Protein AF-A0AAV9SI13-F1 (afdb_monomer)

Solvent-accessible surface area (backbone atoms only — not comparable to full-atom values): 14000 Å² total; per-residue (Å²): 137,86,82,78,90,67,86,80,63,83,61,53,46,79,77,43,81,55,101,85,51,76,44,69,50,58,83,61,91,68,84,59,79,72,77,64,76,74,76,67,89,72,68,51,75,67,52,52,50,50,54,50,52,51,48,51,54,52,50,50,54,51,45,52,51,47,52,52,52,52,48,50,57,60,72,67,62,56,74,93,38,73,67,58,52,48,50,51,52,29,48,50,25,50,44,53,27,49,54,50,60,72,49,33,76,76,25,64,89,34,73,67,50,14,36,48,46,20,51,50,38,52,33,22,49,39,22,27,54,31,26,52,39,42,50,39,51,51,54,42,37,73,76,70,49,85,81,77,67,74,78,67,51,54,56,53,45,51,43,49,20,51,46,48,23,51,52,50,47,51,53,50,47,69,76,37,79,93,58,53,36,36,94,92,46,50,34,66,17,64,90,78,59,55,43,48,64,52,52,50,57,49,54,52,49,51,53,53,39,53,53,46,47,51,51,46,51,52,51,53,52,52,51,51,52,50,50,51,49,55,60,71,64,53,78,48,76,65,56,60,53,51,65,73,73,107

Structure (mmCIF, N/CA/C/O backbone):
data_AF-A0AAV9SI13-F1
#
_entry.id   AF-A0AAV9SI13-F1
#
loop_
_atom_site.group_PDB
_atom_site.id
_atom_site.type_symbol
_atom_site.label_atom_id
_atom_site.label_alt_id
_atom_site.label_comp_id
_atom_site.label_asym_id
_atom_site.label_entity_id
_atom_site.label_seq_id
_atom_site.pdbx_PDB_ins_code
_atom_site.Cartn_x
_atom_site.Cartn_y
_atom_site.Cartn_z
_atom_site.occupancy
_atom_site.B_iso_or_equiv
_atom_site.auth_seq_id
_atom_site.auth_comp_id
_atom_site.auth_asym_id
_atom_site.auth_atom_id
_atom_site.pdbx_PDB_model_num
ATOM 1 N N . HIS A 1 1 ? 9.772 42.642 -40.704 1.00 36.12 1 HIS A N 1
ATOM 2 C CA . HIS A 1 1 ? 10.996 42.526 -39.888 1.00 36.12 1 HIS A CA 1
ATOM 3 C C . HIS A 1 1 ? 10.864 41.326 -38.961 1.00 36.12 1 HIS A C 1
ATOM 5 O O . HIS A 1 1 ? 10.182 41.413 -37.951 1.00 36.12 1 HIS A O 1
ATOM 11 N N . SER A 1 2 ? 11.432 40.185 -39.349 1.00 37.78 2 SER A N 1
ATOM 12 C CA . SER A 1 2 ? 11.439 38.942 -38.573 1.00 37.78 2 SER A CA 1
ATOM 13 C C . SER A 1 2 ? 12.592 38.970 -37.567 1.00 37.78 2 SER A C 1
ATOM 15 O 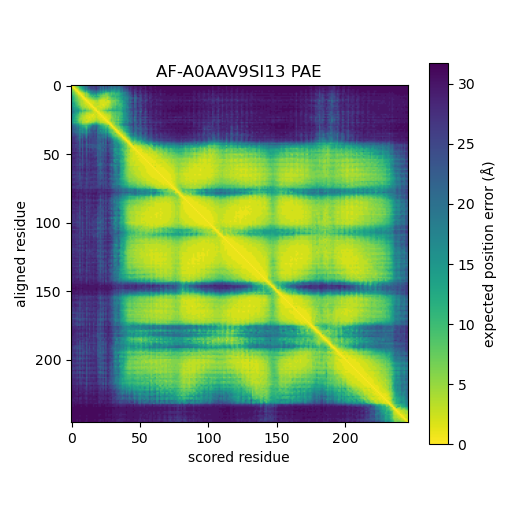O . SER A 1 2 ? 13.745 38.795 -37.955 1.00 37.78 2 SER A O 1
ATOM 17 N N . GLN A 1 3 ? 12.300 39.225 -36.290 1.00 43.84 3 GLN A N 1
ATOM 18 C CA . GLN A 1 3 ? 13.276 39.028 -35.220 1.00 43.84 3 GLN A CA 1
ATOM 19 C C . GLN A 1 3 ? 13.354 37.534 -34.898 1.00 43.84 3 GLN A C 1
ATOM 21 O O . GLN A 1 3 ? 12.475 36.982 -34.243 1.00 43.84 3 GLN A O 1
ATOM 26 N N . THR A 1 4 ? 14.400 36.869 -35.376 1.00 45.19 4 THR A N 1
ATOM 27 C CA . THR A 1 4 ? 14.831 35.589 -34.817 1.00 45.19 4 THR A CA 1
ATOM 28 C C . THR A 1 4 ? 15.482 35.881 -33.472 1.00 45.19 4 THR A C 1
ATOM 30 O O . THR A 1 4 ? 16.545 36.500 -33.429 1.00 45.19 4 THR A O 1
ATOM 33 N N . SER A 1 5 ? 14.850 35.464 -32.375 1.00 47.34 5 SER A N 1
ATOM 34 C CA . SER A 1 5 ? 15.466 35.452 -31.047 1.00 47.34 5 SER A CA 1
ATOM 35 C C . SER A 1 5 ? 16.587 34.406 -31.029 1.00 47.34 5 SER A C 1
ATOM 37 O O . SER A 1 5 ? 16.395 33.271 -30.594 1.00 47.34 5 SER A O 1
ATOM 39 N N . SER A 1 6 ? 17.741 34.755 -31.593 1.00 53.44 6 SER A N 1
ATOM 40 C CA . SER A 1 6 ? 18.950 33.945 -31.494 1.00 53.44 6 SER A CA 1
ATOM 41 C C . SER A 1 6 ? 19.630 34.243 -30.168 1.00 53.44 6 SER A C 1
ATOM 43 O O . SER A 1 6 ? 19.728 35.400 -29.760 1.00 53.44 6 SER A O 1
ATOM 45 N N . TRP A 1 7 ? 20.116 33.196 -29.510 1.00 57.72 7 TRP A N 1
ATOM 46 C CA . TRP A 1 7 ? 20.991 33.341 -28.355 1.00 57.72 7 TRP A CA 1
ATOM 47 C C . TRP A 1 7 ? 22.251 34.092 -28.789 1.00 57.72 7 TRP A C 1
ATOM 49 O O . TRP A 1 7 ? 22.877 33.718 -29.782 1.00 57.72 7 TRP A O 1
ATOM 59 N N . SER A 1 8 ? 22.590 35.168 -28.078 1.00 55.53 8 SER A N 1
ATOM 60 C CA . SER A 1 8 ? 23.845 35.880 -28.307 1.00 55.53 8 SER A CA 1
ATOM 61 C C . SER A 1 8 ? 24.968 35.160 -27.567 1.00 55.53 8 SER A C 1
ATOM 63 O O . SER A 1 8 ? 24.873 34.924 -26.364 1.00 55.53 8 SER A O 1
ATOM 65 N N . SER A 1 9 ? 26.021 34.804 -28.297 1.00 62.03 9 SER A N 1
ATOM 66 C CA . SER A 1 9 ? 27.277 34.283 -27.751 1.00 62.03 9 SER A CA 1
ATOM 67 C 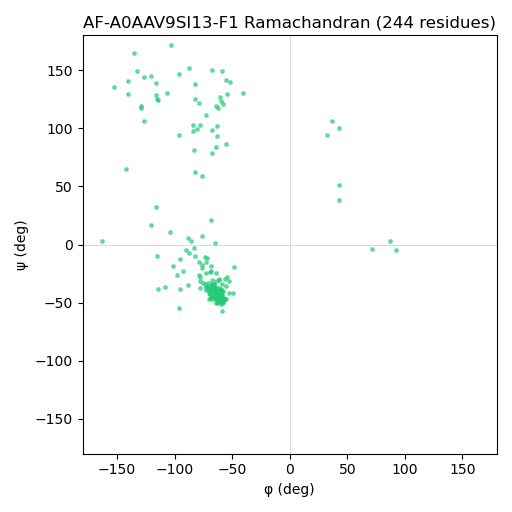C . SER A 1 9 ? 28.271 35.396 -27.404 1.00 62.03 9 SER A C 1
ATOM 69 O O . SER A 1 9 ? 29.417 35.102 -27.059 1.00 62.03 9 SER A O 1
ATOM 71 N N . ASP A 1 10 ? 27.869 36.668 -27.521 1.00 65.31 10 ASP A N 1
ATOM 72 C CA . ASP A 1 10 ? 28.758 37.794 -27.254 1.00 65.31 10 ASP A CA 1
ATOM 73 C C . ASP A 1 10 ? 29.268 37.752 -25.813 1.00 65.31 10 ASP A C 1
ATOM 75 O O . ASP A 1 10 ? 28.511 37.723 -24.842 1.00 65.31 10 ASP A O 1
ATOM 79 N N . GLY A 1 11 ? 30.594 37.744 -25.685 1.00 70.62 11 GLY A N 1
ATOM 80 C CA . GLY A 1 11 ? 31.269 37.738 -24.394 1.00 70.62 11 GLY A CA 1
ATOM 81 C C . GLY A 1 11 ? 31.511 36.360 -23.777 1.00 70.62 11 GLY A C 1
ATOM 82 O O . GLY A 1 11 ? 32.072 36.310 -22.686 1.00 70.62 11 GLY A O 1
ATOM 83 N N . CYS A 1 12 ? 31.162 35.258 -24.448 1.00 77.94 12 CYS A N 1
ATOM 84 C CA . CYS A 1 12 ? 31.507 33.897 -24.021 1.00 77.94 12 CYS A CA 1
ATOM 85 C C . CYS A 1 12 ? 32.432 33.211 -25.033 1.00 77.94 12 CYS A C 1
ATOM 87 O O . CYS A 1 12 ? 32.122 33.141 -26.220 1.00 77.94 12 CYS A O 1
ATOM 89 N N . SER A 1 13 ? 33.546 32.654 -24.562 1.00 78.44 13 SER A N 1
ATOM 90 C CA . SER A 1 13 ? 34.485 31.879 -25.373 1.00 78.44 13 SER A CA 1
ATOM 91 C C . SER A 1 13 ? 34.757 30.505 -24.765 1.00 78.44 13 SER A C 1
ATOM 93 O O . SER A 1 13 ? 34.793 30.322 -23.548 1.00 78.44 13 SER A O 1
ATOM 95 N N . VAL A 1 14 ? 34.934 29.503 -25.625 1.00 80.31 14 VAL A N 1
ATOM 96 C CA . VAL A 1 14 ? 35.329 28.156 -25.200 1.00 80.31 14 VAL A CA 1
ATOM 97 C C . VAL A 1 14 ? 36.830 28.167 -24.930 1.00 80.31 14 VAL A C 1
ATOM 99 O O . VAL A 1 14 ? 37.611 28.503 -25.817 1.00 80.31 14 VAL A O 1
ATOM 102 N N . ILE A 1 15 ? 37.232 27.815 -23.710 1.00 85.38 15 ILE A N 1
ATOM 103 C CA . ILE A 1 15 ? 38.645 27.802 -23.296 1.00 85.38 15 ILE A CA 1
ATOM 104 C C . ILE A 1 15 ? 39.255 26.403 -23.367 1.00 85.38 15 ILE A C 1
ATOM 106 O O . ILE A 1 15 ? 40.463 26.270 -23.540 1.00 85.38 15 ILE A O 1
ATOM 110 N N . PHE A 1 16 ? 38.436 25.357 -23.247 1.00 80.19 16 PHE A N 1
ATOM 111 C CA . PHE A 1 16 ? 38.912 23.980 -23.278 1.00 80.19 16 PHE A CA 1
ATOM 112 C C . PHE A 1 16 ? 37.829 23.029 -23.780 1.00 80.19 16 PHE A C 1
ATOM 114 O O . PHE A 1 16 ? 36.684 23.099 -23.335 1.00 80.19 16 PHE A O 1
ATOM 121 N N . VAL A 1 17 ? 38.214 22.108 -24.664 1.00 80.50 17 VAL A N 1
ATOM 122 C CA . VAL A 1 17 ? 37.373 20.997 -25.120 1.00 80.50 17 VAL A CA 1
ATOM 123 C C . VAL A 1 17 ? 38.157 19.704 -24.918 1.00 80.50 17 VAL A C 1
ATOM 125 O O . VAL A 1 17 ? 39.112 19.428 -25.639 1.00 80.50 17 VAL A O 1
ATOM 128 N N . GLY A 1 18 ? 37.765 18.927 -23.914 1.00 82.75 18 GLY A N 1
ATOM 129 C CA . GLY A 1 18 ? 38.245 17.570 -23.672 1.00 82.75 18 GLY A CA 1
ATOM 130 C C . GLY A 1 18 ? 37.217 16.524 -24.100 1.00 82.75 18 GLY A C 1
ATOM 131 O O . GLY A 1 18 ? 36.062 16.840 -24.376 1.00 82.75 18 GLY A O 1
ATOM 132 N N . SER A 1 19 ? 37.608 15.249 -24.082 1.00 71.06 19 SER A N 1
ATOM 133 C CA . SER A 1 19 ? 36.770 14.106 -24.490 1.00 71.06 19 SER A CA 1
ATOM 134 C C . SER A 1 19 ? 35.536 13.844 -23.608 1.00 71.06 19 SER A C 1
ATOM 136 O O . SER A 1 19 ? 34.802 12.893 -23.856 1.00 71.06 19 SER A O 1
ATOM 138 N N . GLY A 1 20 ? 35.300 14.666 -22.584 1.00 73.62 20 GLY A N 1
ATOM 139 C CA . GLY A 1 20 ? 34.123 14.587 -21.713 1.00 73.62 20 GLY A CA 1
ATOM 140 C C . GLY A 1 20 ? 33.842 15.845 -20.887 1.00 73.62 20 GLY A C 1
ATOM 141 O O . GLY A 1 20 ? 32.915 15.847 -20.087 1.00 73.62 20 GLY A O 1
ATOM 142 N N . VAL A 1 21 ? 34.626 16.914 -21.057 1.00 68.06 21 VAL A N 1
ATOM 143 C CA . VAL A 1 21 ? 34.434 18.190 -20.355 1.00 68.06 21 VAL A CA 1
ATOM 144 C C . VAL A 1 21 ? 34.709 19.318 -21.334 1.00 68.06 21 VAL A C 1
ATOM 146 O O . VAL A 1 21 ? 35.746 19.332 -21.992 1.00 68.06 21 VAL A O 1
ATOM 149 N N . THR A 1 22 ? 33.788 20.272 -21.423 1.00 77.19 22 THR A N 1
ATOM 150 C CA . THR A 1 22 ? 33.998 21.538 -22.129 1.00 77.19 22 THR A CA 1
ATOM 151 C C . THR A 1 22 ? 33.956 22.660 -21.106 1.00 77.19 22 THR A C 1
ATOM 153 O O . THR A 1 22 ? 32.992 22.773 -20.352 1.00 77.19 22 THR A O 1
ATOM 156 N N . SER A 1 23 ? 35.007 23.471 -21.054 1.00 75.56 23 SER A N 1
ATOM 157 C CA . SER A 1 23 ? 35.071 24.643 -20.185 1.00 75.56 23 SER A CA 1
ATOM 158 C C . SER A 1 23 ? 34.934 25.899 -21.032 1.00 75.56 23 SER A C 1
ATOM 160 O O . SER A 1 23 ? 35.635 26.073 -22.032 1.00 75.56 23 SER A O 1
ATOM 162 N N . CYS A 1 24 ? 34.039 26.785 -20.610 1.00 77.25 24 CYS A N 1
ATOM 163 C CA . CYS A 1 24 ? 33.779 28.068 -21.250 1.00 77.25 24 CYS A CA 1
ATOM 164 C C . CYS A 1 24 ? 34.049 29.195 -20.254 1.00 77.25 24 CYS A C 1
ATOM 166 O O . CYS A 1 24 ? 33.788 29.050 -19.060 1.00 77.25 24 CYS A O 1
ATOM 168 N N . LEU A 1 25 ? 34.555 30.316 -20.754 1.00 76.19 25 LEU A N 1
ATOM 169 C CA . LEU A 1 25 ? 34.777 31.538 -20.000 1.00 76.19 25 LEU A CA 1
ATOM 170 C C . LEU A 1 25 ? 33.866 32.626 -20.562 1.00 76.19 25 LEU A C 1
ATOM 172 O O . LEU A 1 25 ? 33.912 32.923 -21.753 1.00 76.19 25 LEU A O 1
ATOM 176 N N . CYS A 1 26 ? 33.063 33.235 -19.698 1.00 77.81 26 CYS A N 1
ATOM 177 C CA . CYS A 1 26 ? 32.205 34.355 -20.058 1.00 77.81 26 CYS A CA 1
ATOM 178 C C . CYS A 1 26 ? 32.623 35.604 -19.285 1.00 77.81 26 CYS A C 1
ATOM 180 O O . CYS A 1 26 ? 32.928 35.535 -18.096 1.00 77.81 26 CYS A O 1
ATOM 182 N N . ASN A 1 27 ? 32.626 36.753 -19.955 1.00 76.50 27 ASN A N 1
ATOM 183 C CA . ASN A 1 27 ? 32.969 38.051 -19.372 1.00 76.50 27 ASN A CA 1
ATOM 184 C C . ASN A 1 27 ? 31.775 38.751 -18.692 1.00 76.50 27 ASN A C 1
ATOM 186 O O . ASN A 1 27 ? 31.916 39.872 -18.209 1.00 76.50 27 ASN A O 1
ATOM 190 N N . HIS A 1 28 ? 30.613 38.095 -18.654 1.00 68.50 28 HIS A N 1
ATOM 191 C CA . HIS A 1 28 ? 29.388 38.575 -18.030 1.00 68.50 28 HIS A CA 1
ATOM 192 C C . HIS A 1 28 ? 28.767 37.477 -17.154 1.00 68.50 28 HIS A C 1
ATOM 194 O O . HIS A 1 28 ? 28.893 36.283 -17.427 1.00 68.50 28 HIS A O 1
ATOM 200 N N . THR A 1 29 ? 28.075 37.875 -16.089 1.00 55.91 29 THR A N 1
ATOM 201 C CA . THR A 1 29 ? 27.397 36.976 -15.148 1.00 55.91 29 THR A CA 1
ATOM 202 C C . THR A 1 29 ? 26.016 36.574 -15.671 1.00 55.91 29 THR A C 1
ATOM 204 O O . THR A 1 29 ? 24.991 37.127 -15.278 1.00 55.91 29 THR A O 1
ATOM 207 N N . THR A 1 30 ? 25.950 35.586 -16.562 1.00 57.19 30 THR A N 1
ATOM 208 C CA . THR A 1 30 ? 24.677 34.973 -16.972 1.00 57.19 30 THR A CA 1
ATOM 209 C C . THR A 1 30 ? 24.228 33.949 -15.921 1.00 57.19 30 THR A C 1
ATOM 211 O O . THR A 1 30 ? 24.670 32.803 -15.901 1.00 57.19 30 THR A O 1
ATOM 214 N N . ASN A 1 31 ? 23.304 34.345 -15.039 1.00 53.16 31 ASN A N 1
ATOM 215 C CA . ASN A 1 31 ? 22.710 33.511 -13.975 1.00 53.16 31 ASN A CA 1
ATOM 216 C C . ASN A 1 31 ? 21.801 32.367 -14.497 1.00 53.16 31 ASN A C 1
ATOM 218 O O . ASN A 1 31 ? 20.953 31.863 -13.777 1.00 53.16 31 ASN A O 1
ATOM 222 N N . PHE A 1 32 ? 21.941 31.946 -15.754 1.00 53.88 32 PHE A N 1
ATOM 223 C CA . PHE A 1 32 ? 21.056 30.953 -16.376 1.00 53.88 32 PHE A CA 1
ATOM 224 C C . PHE A 1 32 ? 21.766 29.650 -16.755 1.00 53.88 32 PHE A C 1
ATOM 226 O O . PHE A 1 32 ? 21.096 28.654 -17.007 1.00 53.88 32 PHE A O 1
ATOM 233 N N . ALA A 1 33 ? 23.102 29.599 -16.691 1.00 48.66 33 ALA A N 1
ATOM 234 C CA . ALA A 1 33 ? 23.851 28.353 -16.882 1.00 48.66 33 ALA A CA 1
ATOM 235 C C . ALA A 1 33 ? 23.731 27.381 -15.686 1.00 48.66 33 ALA A C 1
ATOM 237 O O . ALA A 1 33 ? 24.031 26.201 -15.824 1.00 48.66 33 ALA A O 1
ATOM 238 N N . VAL A 1 34 ? 23.258 27.857 -14.525 1.00 47.00 34 VAL A N 1
ATOM 239 C CA . VAL A 1 34 ? 23.104 27.049 -13.296 1.00 47.00 34 VAL A CA 1
ATOM 240 C C . VAL A 1 34 ? 21.650 26.614 -13.049 1.00 47.00 34 VAL A C 1
ATOM 242 O O . VAL A 1 34 ? 21.415 25.638 -12.344 1.00 47.00 34 VAL A O 1
ATOM 245 N N . LEU A 1 35 ? 20.660 27.259 -13.678 1.00 45.31 35 LEU A N 1
ATOM 246 C CA . LEU A 1 35 ? 19.240 26.892 -13.529 1.00 45.31 35 LEU A CA 1
ATOM 247 C C . LEU A 1 35 ? 18.798 25.733 -14.442 1.00 45.31 35 LEU A C 1
ATOM 249 O O . LEU A 1 35 ? 17.665 25.275 -14.340 1.00 45.31 35 LEU A O 1
ATOM 253 N N . MET A 1 36 ? 19.694 25.234 -15.299 1.00 42.78 36 MET A N 1
ATOM 254 C CA . MET A 1 36 ? 19.466 24.081 -16.180 1.00 42.78 36 MET A CA 1
ATOM 255 C C . MET A 1 36 ? 20.386 22.895 -15.861 1.00 42.78 36 MET A C 1
ATOM 257 O O . MET A 1 36 ? 20.689 22.092 -16.739 1.00 42.78 36 MET A O 1
ATOM 261 N N . ASN A 1 37 ? 20.766 22.705 -14.591 1.00 41.00 37 ASN A N 1
ATOM 262 C CA . ASN A 1 37 ? 21.123 21.362 -14.120 1.00 41.00 37 ASN A CA 1
ATOM 263 C C . ASN A 1 37 ? 19.845 20.587 -13.749 1.00 41.00 37 ASN A C 1
ATOM 265 O O . ASN A 1 37 ? 19.595 20.264 -12.592 1.00 41.00 37 ASN A O 1
ATOM 269 N N . TYR A 1 38 ? 18.992 20.373 -14.753 1.00 45.09 38 TYR A N 1
ATOM 270 C CA . TYR A 1 38 ? 17.779 19.547 -14.686 1.00 45.09 38 TYR A CA 1
ATOM 271 C C . TYR A 1 38 ? 18.081 18.066 -14.998 1.00 45.09 38 TYR A C 1
ATOM 273 O O . TYR A 1 38 ? 17.228 17.198 -14.825 1.00 45.09 38 TYR A O 1
ATOM 281 N N . PHE A 1 39 ? 19.305 17.746 -15.420 1.00 44.34 39 PHE A N 1
ATOM 282 C CA . PHE A 1 39 ? 19.673 16.377 -15.743 1.00 44.34 39 PHE A CA 1
ATOM 283 C C . PHE A 1 39 ? 20.073 15.625 -14.483 1.00 44.34 39 PHE A C 1
ATOM 285 O O . PHE A 1 39 ? 21.190 15.756 -13.998 1.00 44.34 39 PHE A O 1
ATOM 292 N N . GLU A 1 40 ? 19.087 14.886 -13.975 1.00 45.75 40 GLU A N 1
ATOM 293 C CA . GLU A 1 40 ? 19.206 13.627 -13.247 1.00 45.75 40 GLU A CA 1
ATOM 294 C C . GLU A 1 40 ? 20.421 13.542 -12.322 1.00 45.75 40 GLU A C 1
ATOM 296 O O . GLU A 1 40 ? 21.545 13.286 -12.752 1.00 45.75 40 GLU A O 1
ATOM 301 N N . SER A 1 41 ? 20.167 13.644 -11.016 1.00 47.34 41 SER A N 1
ATOM 302 C CA . SER A 1 41 ? 21.004 12.963 -10.031 1.00 47.34 41 SER A CA 1
ATOM 303 C C . SER A 1 41 ? 21.021 11.474 -10.401 1.00 47.34 41 SER A C 1
ATOM 305 O O . SER A 1 41 ? 20.179 10.689 -9.973 1.00 47.34 41 SER A O 1
ATOM 307 N N . LYS A 1 42 ? 21.945 11.093 -11.286 1.00 54.91 42 LYS A N 1
ATOM 308 C CA . LYS A 1 42 ? 22.393 9.719 -11.425 1.00 54.91 42 LYS A CA 1
ATOM 309 C C . LYS A 1 42 ? 23.118 9.451 -10.127 1.00 54.91 42 LYS A C 1
ATOM 311 O O . LYS A 1 42 ? 24.234 9.934 -9.936 1.00 54.91 42 LYS A O 1
ATOM 316 N N . TRP A 1 43 ? 22.404 8.808 -9.212 1.00 63.25 43 TRP A N 1
ATOM 317 C CA . TRP A 1 43 ? 22.956 8.285 -7.975 1.00 63.25 43 TRP A CA 1
ATOM 318 C C . TRP A 1 43 ? 24.319 7.676 -8.279 1.00 63.25 43 TRP A C 1
ATOM 320 O O . TRP A 1 43 ? 24.477 6.930 -9.252 1.00 63.25 43 TRP A O 1
ATOM 330 N N . SER A 1 44 ? 25.325 8.051 -7.498 1.00 76.19 44 SER A N 1
ATOM 331 C CA . SER A 1 44 ? 26.627 7.421 -7.634 1.00 76.19 44 SER A CA 1
ATOM 332 C C . SER A 1 44 ? 26.469 5.912 -7.391 1.00 76.19 44 SER A C 1
ATOM 334 O O . SER A 1 44 ? 25.610 5.497 -6.604 1.00 76.19 44 SER A O 1
ATOM 336 N N . PRO A 1 45 ? 27.297 5.064 -8.021 1.00 74.81 45 PRO A N 1
ATOM 337 C CA . PRO A 1 45 ? 27.239 3.617 -7.804 1.00 74.81 45 PRO A CA 1
ATOM 338 C C . PRO A 1 45 ? 27.350 3.224 -6.320 1.00 74.81 45 PRO A C 1
ATOM 340 O O . PRO A 1 45 ? 26.818 2.200 -5.895 1.00 74.81 45 PRO A O 1
ATOM 343 N N . GLU A 1 46 ? 28.029 4.053 -5.521 1.00 78.44 46 GLU A N 1
ATOM 344 C CA . GLU A 1 46 ? 28.148 3.890 -4.073 1.00 78.44 46 GLU A CA 1
ATOM 345 C C . GLU A 1 46 ? 26.815 4.142 -3.353 1.00 78.44 46 GLU A C 1
ATOM 347 O O . GLU A 1 46 ? 26.428 3.360 -2.483 1.00 78.44 46 GLU A O 1
ATOM 352 N N . GLU A 1 47 ? 26.069 5.179 -3.739 1.00 80.31 47 GLU A N 1
ATOM 353 C CA . GLU A 1 47 ? 24.752 5.483 -3.171 1.00 80.31 47 GLU A CA 1
ATOM 354 C C . GLU A 1 47 ? 23.718 4.407 -3.524 1.00 80.31 47 GLU A C 1
ATOM 356 O O . GLU A 1 47 ? 23.000 3.941 -2.636 1.00 80.31 47 GLU A O 1
ATOM 361 N N . GLU A 1 48 ? 23.676 3.938 -4.776 1.00 78.31 48 GLU A N 1
ATOM 362 C CA . GLU A 1 48 ? 22.774 2.846 -5.179 1.00 78.31 48 GLU A CA 1
ATOM 363 C C . GLU A 1 48 ? 23.055 1.558 -4.392 1.00 78.31 48 GLU A C 1
ATOM 365 O O . GLU A 1 48 ? 22.128 0.871 -3.939 1.00 78.31 48 GLU A O 1
ATOM 370 N N . LEU A 1 49 ? 24.335 1.248 -4.159 1.00 82.75 49 LEU A N 1
ATOM 371 C CA . LEU A 1 49 ? 24.747 0.114 -3.338 1.00 82.75 49 LEU A CA 1
ATOM 372 C C . LEU A 1 49 ? 24.263 0.276 -1.890 1.00 82.75 49 LEU A C 1
ATOM 374 O O . LEU A 1 49 ? 23.700 -0.666 -1.325 1.00 82.75 49 LEU A O 1
ATOM 378 N N . ILE A 1 50 ? 24.444 1.455 -1.289 1.00 87.81 50 ILE A N 1
ATOM 379 C CA . ILE A 1 50 ? 24.016 1.737 0.088 1.00 87.81 50 ILE A CA 1
ATOM 380 C C . ILE A 1 50 ? 22.495 1.604 0.222 1.00 87.81 50 ILE A C 1
ATOM 382 O O . ILE A 1 50 ? 22.025 0.893 1.116 1.00 87.81 50 ILE A O 1
ATOM 386 N N . LEU A 1 51 ? 21.720 2.220 -0.678 1.00 83.44 51 LEU A N 1
ATOM 387 C CA . LEU A 1 51 ? 20.255 2.139 -0.671 1.00 83.44 51 LEU A CA 1
ATOM 388 C C . LEU A 1 51 ? 19.774 0.692 -0.832 1.00 83.44 51 LEU A C 1
ATOM 390 O O . LEU A 1 51 ? 18.852 0.259 -0.134 1.00 83.44 51 LEU A O 1
ATOM 394 N N . THR A 1 52 ? 20.431 -0.085 -1.693 1.00 83.31 52 THR A N 1
ATOM 395 C CA . THR A 1 52 ? 20.112 -1.504 -1.895 1.00 83.31 52 THR A CA 1
ATOM 396 C C . THR A 1 52 ? 20.382 -2.324 -0.633 1.00 83.31 52 THR A C 1
ATOM 398 O O . THR A 1 52 ? 19.544 -3.132 -0.227 1.00 83.31 52 THR A O 1
ATOM 401 N N . LYS A 1 53 ? 21.518 -2.104 0.044 1.00 86.3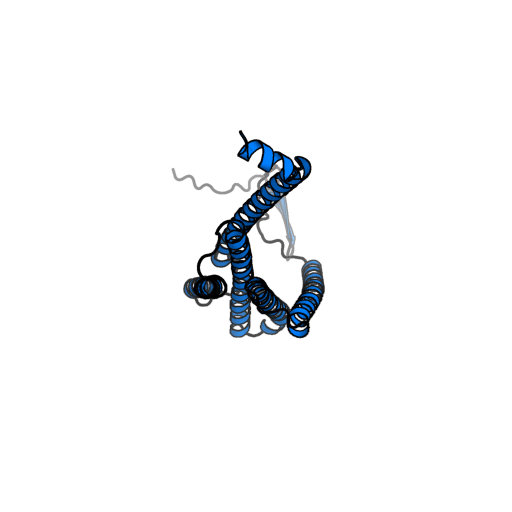1 53 LYS A N 1
ATOM 402 C CA . LYS A 1 53 ? 21.851 -2.794 1.304 1.00 86.31 53 LYS A CA 1
ATOM 403 C C . LYS A 1 53 ? 20.880 -2.437 2.423 1.00 86.31 53 LYS A C 1
ATOM 405 O O . LYS A 1 53 ? 20.419 -3.336 3.127 1.00 86.31 53 LYS A O 1
ATOM 410 N N . LEU A 1 54 ? 20.543 -1.156 2.559 1.00 90.19 54 LEU A N 1
ATOM 411 C CA . LEU A 1 54 ? 19.572 -0.682 3.541 1.00 90.19 54 LEU A CA 1
ATOM 412 C C . LEU A 1 54 ? 18.200 -1.326 3.304 1.00 90.19 54 LEU A C 1
ATOM 414 O O . LEU A 1 54 ? 17.601 -1.855 4.239 1.00 90.19 54 LEU A O 1
ATOM 418 N N . THR A 1 55 ? 17.740 -1.340 2.051 1.00 87.88 55 THR A N 1
ATOM 419 C CA . THR A 1 55 ? 16.465 -1.955 1.659 1.00 87.88 55 THR A CA 1
ATOM 420 C C . THR A 1 55 ? 16.465 -3.448 1.963 1.00 87.88 55 THR A C 1
ATOM 422 O O . THR A 1 55 ? 15.519 -3.949 2.562 1.00 87.88 55 THR A O 1
ATOM 425 N N . PHE A 1 56 ? 17.543 -4.163 1.634 1.00 89.12 56 PHE A N 1
ATOM 426 C CA . PHE A 1 56 ? 17.651 -5.596 1.900 1.00 89.12 56 PHE A CA 1
ATOM 427 C C . PHE A 1 56 ? 17.565 -5.922 3.398 1.00 89.12 56 PHE A C 1
ATOM 429 O O . PHE A 1 56 ? 16.787 -6.788 3.800 1.00 89.12 56 PHE A O 1
ATOM 436 N N . ILE A 1 57 ? 18.321 -5.207 4.238 1.00 93.00 57 ILE A N 1
ATOM 437 C CA . ILE A 1 57 ? 18.328 -5.424 5.692 1.00 93.00 57 ILE A CA 1
ATOM 438 C C . ILE A 1 57 ? 16.980 -5.020 6.304 1.00 93.00 57 ILE A C 1
ATOM 440 O O . ILE A 1 57 ? 16.404 -5.780 7.084 1.00 93.00 57 ILE A O 1
ATOM 444 N N . GLY A 1 58 ? 16.459 -3.847 5.933 1.00 92.69 58 GLY A N 1
ATOM 445 C CA . GLY A 1 58 ? 15.201 -3.311 6.451 1.00 92.69 58 GLY A CA 1
ATOM 446 C C . GLY A 1 58 ? 13.997 -4.173 6.077 1.00 92.69 58 GLY A C 1
ATOM 447 O O . GLY A 1 58 ? 13.235 -4.580 6.956 1.00 92.69 58 GLY A O 1
ATOM 448 N N . CYS A 1 59 ? 13.850 -4.516 4.794 1.00 92.25 59 CYS A N 1
ATOM 449 C CA . CYS A 1 59 ? 12.788 -5.408 4.330 1.00 92.25 59 CYS A CA 1
ATOM 450 C C . CYS A 1 59 ? 12.946 -6.819 4.900 1.00 92.25 59 CYS A C 1
ATOM 452 O O . CYS A 1 59 ? 11.946 -7.420 5.272 1.00 92.25 59 CYS A O 1
ATOM 454 N N . GLY A 1 60 ? 14.170 -7.341 5.036 1.00 93.06 60 GLY A N 1
ATOM 455 C CA . GLY A 1 60 ? 14.408 -8.646 5.658 1.00 93.06 60 GLY A CA 1
ATOM 456 C C . GLY A 1 60 ? 13.950 -8.698 7.119 1.00 93.06 60 GLY A C 1
ATOM 457 O O . GLY A 1 60 ? 13.195 -9.591 7.502 1.00 93.06 60 GLY A O 1
ATOM 458 N N . ALA A 1 61 ? 14.340 -7.711 7.931 1.00 94.94 61 ALA A N 1
ATOM 459 C CA . ALA A 1 61 ? 13.924 -7.626 9.333 1.00 94.94 61 ALA A CA 1
ATOM 460 C C . ALA A 1 61 ? 12.401 -7.442 9.481 1.00 94.94 61 ALA A C 1
ATOM 462 O O . ALA A 1 61 ? 11.766 -8.129 10.284 1.00 94.94 61 ALA A O 1
ATOM 463 N N . SER A 1 62 ? 11.811 -6.557 8.671 1.00 96.12 62 SER A N 1
ATOM 464 C CA . SER A 1 62 ? 10.362 -6.331 8.603 1.00 96.12 62 SER A CA 1
ATOM 465 C C . SER A 1 62 ? 9.601 -7.603 8.210 1.00 96.12 62 SER A C 1
ATOM 467 O O . SER A 1 62 ? 8.627 -7.976 8.867 1.00 96.12 62 SER A O 1
ATOM 469 N N . LEU A 1 63 ? 10.078 -8.324 7.193 1.00 95.38 63 LEU A N 1
ATOM 470 C CA . LEU A 1 63 ? 9.502 -9.587 6.741 1.00 95.38 63 LEU A CA 1
ATOM 471 C C . LEU A 1 63 ? 9.498 -10.633 7.861 1.00 95.38 63 LEU A C 1
ATOM 473 O O . LEU A 1 63 ? 8.461 -11.243 8.119 1.00 95.38 63 LEU A O 1
ATOM 477 N N . CYS A 1 64 ? 10.618 -10.800 8.572 1.00 95.25 64 CYS A N 1
ATOM 478 C CA . CYS A 1 64 ? 10.701 -11.700 9.723 1.00 95.25 64 CYS A CA 1
ATOM 479 C C . CYS A 1 64 ? 9.666 -11.343 10.799 1.00 95.25 64 CYS A C 1
ATOM 481 O O . CYS A 1 64 ? 8.946 -12.221 11.276 1.00 95.25 64 CYS A O 1
ATOM 483 N N . ALA A 1 65 ? 9.542 -10.061 11.150 1.00 95.25 65 ALA A N 1
ATOM 484 C CA . ALA A 1 65 ? 8.577 -9.605 12.148 1.00 95.25 65 ALA A CA 1
ATOM 485 C C . ALA A 1 65 ? 7.119 -9.864 11.722 1.00 95.25 65 ALA A C 1
ATOM 487 O O . ALA A 1 65 ? 6.310 -10.332 12.530 1.00 95.25 65 ALA A O 1
ATOM 488 N N . LEU A 1 66 ? 6.779 -9.616 10.452 1.00 94.19 66 LEU A N 1
ATOM 489 C CA . LEU A 1 66 ? 5.442 -9.878 9.909 1.00 94.19 66 LEU A CA 1
ATOM 490 C C . LEU A 1 66 ? 5.103 -11.369 9.916 1.00 94.19 66 LEU A C 1
ATOM 492 O O . LEU A 1 66 ? 4.000 -11.740 10.315 1.00 94.19 66 LEU A O 1
ATOM 496 N N . VAL A 1 67 ? 6.049 -12.226 9.523 1.00 93.75 67 VAL A N 1
ATOM 497 C CA . VAL A 1 67 ? 5.867 -13.685 9.537 1.00 93.75 67 VAL A CA 1
ATOM 498 C C . VAL A 1 67 ? 5.662 -14.189 10.963 1.00 93.75 67 VAL A C 1
ATOM 500 O O . VAL A 1 67 ? 4.722 -14.942 11.206 1.00 93.75 67 VAL A O 1
ATOM 503 N N . VAL A 1 68 ? 6.476 -13.737 11.922 1.00 93.75 68 VAL A N 1
ATOM 504 C CA . VAL A 1 68 ? 6.307 -14.093 13.340 1.00 93.75 68 VAL A CA 1
ATOM 505 C C . VAL A 1 68 ? 4.940 -13.643 13.855 1.00 93.75 68 VAL A C 1
ATOM 507 O O . VAL A 1 68 ? 4.233 -14.427 14.483 1.00 93.75 68 VAL A O 1
ATOM 510 N N . THR A 1 69 ? 4.519 -12.417 13.544 1.00 91.81 69 THR A N 1
ATOM 511 C CA . THR A 1 69 ? 3.203 -11.897 13.953 1.00 91.81 69 THR A CA 1
ATOM 512 C C . THR A 1 69 ? 2.059 -12.721 13.359 1.00 91.81 69 THR A C 1
ATOM 514 O O . THR A 1 69 ? 1.115 -13.080 14.066 1.00 91.81 69 THR A O 1
ATOM 517 N N . LEU A 1 70 ? 2.152 -13.075 12.074 1.00 89.75 70 LEU A N 1
ATOM 518 C CA . LEU A 1 70 ? 1.162 -13.916 11.405 1.00 89.75 70 LEU A CA 1
ATOM 519 C C . LEU A 1 70 ? 1.098 -15.314 12.035 1.00 89.75 70 LEU A C 1
ATOM 521 O O . LEU A 1 70 ? 0.001 -15.803 12.299 1.00 89.75 70 LEU A O 1
ATOM 525 N N . MET A 1 71 ? 2.257 -15.908 12.338 1.00 89.00 71 MET A N 1
ATOM 526 C CA . MET A 1 71 ? 2.362 -17.196 13.028 1.00 89.00 71 MET A CA 1
ATOM 527 C C . MET A 1 71 ? 1.734 -17.150 14.421 1.00 89.00 71 MET A C 1
ATOM 529 O O . MET A 1 71 ? 0.975 -18.045 14.777 1.00 89.00 71 MET A O 1
ATOM 533 N N . LEU A 1 72 ? 1.973 -16.094 15.202 1.00 89.88 72 LEU A N 1
ATOM 534 C CA . LEU A 1 72 ? 1.330 -15.919 16.508 1.00 89.88 72 LEU A CA 1
ATOM 535 C C . LEU A 1 72 ? -0.197 -15.859 16.374 1.00 89.88 72 LEU A C 1
ATOM 537 O O . LEU A 1 72 ? -0.909 -16.508 17.135 1.00 89.88 72 LEU A O 1
ATOM 541 N N . PHE A 1 73 ? -0.716 -15.155 15.365 1.00 85.31 73 PHE A N 1
ATOM 542 C CA . PHE A 1 73 ? -2.158 -15.079 15.099 1.00 85.31 73 PHE A CA 1
ATOM 543 C C . PHE A 1 73 ? -2.787 -16.391 14.612 1.00 85.31 73 PHE A C 1
ATOM 545 O O . PHE A 1 73 ? -4.018 -16.508 14.618 1.00 85.31 73 PHE A O 1
ATOM 552 N N . THR A 1 74 ? -1.993 -17.344 14.125 1.00 81.75 74 THR A N 1
ATOM 553 C CA . THR A 1 74 ? -2.467 -18.685 13.754 1.00 81.75 74 THR A CA 1
ATOM 554 C C . THR A 1 74 ? -2.279 -19.698 14.877 1.00 81.75 74 THR A C 1
ATOM 556 O O . THR A 1 74 ? -3.157 -20.522 15.073 1.00 81.75 74 THR A O 1
ATOM 559 N N . VAL A 1 75 ? -1.173 -19.629 15.624 1.00 85.56 75 VAL A N 1
ATOM 560 C CA . VAL A 1 75 ? -0.822 -20.593 16.682 1.00 85.56 75 VAL A CA 1
ATOM 561 C C . VAL A 1 75 ? -1.603 -20.339 17.967 1.00 85.56 75 VAL A C 1
ATOM 563 O O . VAL A 1 75 ? -2.009 -21.285 18.628 1.00 85.56 75 VAL A O 1
ATOM 566 N N . LEU A 1 76 ? -1.842 -19.074 18.323 1.00 82.62 76 LEU A N 1
ATOM 567 C CA . LEU A 1 76 ? -2.602 -18.726 19.528 1.00 82.62 76 LEU A CA 1
ATOM 568 C C . LEU A 1 76 ? -4.118 -18.920 19.360 1.00 82.62 76 LEU A C 1
ATOM 570 O O . LEU A 1 76 ? -4.869 -18.486 20.230 1.00 82.62 76 LEU A O 1
ATOM 574 N N . ASP A 1 77 ? -4.562 -19.500 18.235 1.00 69.94 77 ASP A N 1
ATOM 575 C CA . ASP A 1 77 ? -5.968 -19.749 17.889 1.00 69.94 77 ASP A CA 1
ATOM 576 C C . ASP A 1 77 ? -6.887 -18.562 18.221 1.00 69.94 77 ASP A C 1
ATOM 578 O O . ASP A 1 77 ? -8.024 -18.710 18.673 1.00 69.94 77 ASP A O 1
ATOM 582 N N . ILE A 1 78 ? -6.375 -17.342 18.002 1.00 73.62 78 ILE A N 1
ATOM 583 C CA . ILE A 1 78 ? -7.118 -16.122 18.308 1.00 73.62 78 ILE A CA 1
ATOM 584 C C . ILE A 1 78 ? -8.421 -16.197 17.505 1.00 73.62 78 ILE A C 1
ATOM 586 O O . ILE A 1 78 ? -8.351 -16.296 16.270 1.00 73.62 78 ILE A O 1
ATOM 590 N N . PRO A 1 79 ? -9.595 -16.163 18.168 1.00 71.06 79 PRO A N 1
ATOM 591 C CA . PRO A 1 79 ? -10.869 -16.364 17.500 1.00 71.06 79 PRO A CA 1
ATOM 592 C C . PRO A 1 79 ? -10.984 -15.424 16.301 1.00 71.06 79 PRO A C 1
ATOM 594 O O . PRO A 1 79 ? -10.538 -14.270 16.348 1.00 71.06 79 PRO A O 1
ATOM 597 N N . LYS A 1 80 ? -11.538 -15.947 15.199 1.00 71.94 80 LYS A N 1
ATOM 598 C CA . LYS A 1 80 ? -11.673 -15.244 13.917 1.00 71.94 80 LYS A CA 1
ATOM 599 C C . LYS A 1 80 ? -12.598 -14.033 14.080 1.00 71.94 80 LYS A C 1
ATOM 601 O O . LYS A 1 80 ? -13.784 -14.110 13.805 1.00 71.94 80 LYS A O 1
ATOM 606 N N . SER A 1 81 ? -12.040 -12.921 14.545 1.00 80.50 81 SER A N 1
ATOM 607 C CA . SER A 1 81 ? -12.691 -11.615 14.569 1.00 80.50 81 SER A CA 1
ATOM 608 C C . SER A 1 81 ? -12.452 -10.896 13.247 1.00 80.50 81 SER A C 1
ATOM 610 O O . SER A 1 81 ? -11.387 -11.054 12.639 1.00 80.50 81 SER A O 1
ATOM 612 N N . ASP A 1 82 ? -13.380 -10.026 12.854 1.00 81.62 82 ASP A N 1
ATOM 613 C CA . ASP A 1 82 ? -13.247 -9.170 11.673 1.00 81.62 82 ASP A CA 1
ATOM 614 C C . ASP A 1 82 ? -11.914 -8.426 11.630 1.00 81.62 82 ASP A C 1
ATOM 616 O O . ASP A 1 82 ? -11.236 -8.381 10.603 1.00 81.62 82 ASP A O 1
ATOM 620 N N . ARG A 1 83 ? -11.490 -7.912 12.791 1.00 83.50 83 ARG A N 1
ATOM 621 C CA . ARG A 1 83 ? -10.224 -7.189 12.942 1.00 83.50 83 ARG A CA 1
ATOM 622 C C . ARG A 1 83 ? -9.026 -8.089 12.654 1.00 83.50 83 ARG A C 1
ATOM 624 O O . ARG A 1 83 ? -8.128 -7.693 11.915 1.00 83.50 83 ARG A O 1
ATOM 631 N N . THR A 1 84 ? -9.026 -9.294 13.219 1.00 86.12 84 THR A N 1
ATOM 632 C CA . THR A 1 84 ? -7.955 -10.277 13.025 1.00 86.12 84 THR A CA 1
ATOM 633 C C . THR A 1 84 ? -7.890 -10.723 11.566 1.00 86.12 84 THR A C 1
ATOM 635 O O . THR A 1 84 ? -6.797 -10.872 11.028 1.00 86.12 84 THR A O 1
ATOM 638 N N . SER A 1 85 ? -9.037 -10.891 10.899 1.00 87.81 85 SER A N 1
ATOM 639 C CA . SER A 1 85 ? -9.083 -11.216 9.470 1.00 87.81 85 SER A CA 1
ATOM 640 C C . SER A 1 85 ? -8.490 -10.093 8.612 1.00 87.81 85 SER A C 1
ATOM 642 O O . SER A 1 85 ? -7.630 -10.345 7.769 1.00 87.81 85 SER A O 1
ATOM 644 N N . ILE A 1 86 ? -8.868 -8.839 8.874 1.00 90.56 86 ILE A N 1
ATOM 645 C CA . ILE A 1 86 ? -8.327 -7.665 8.172 1.00 90.56 86 ILE A CA 1
ATOM 646 C C . ILE A 1 86 ? -6.806 -7.553 8.360 1.00 90.56 86 ILE A C 1
ATOM 648 O O . ILE A 1 86 ? -6.084 -7.436 7.372 1.00 90.56 86 ILE A O 1
ATOM 652 N N . HIS A 1 87 ? -6.299 -7.684 9.593 1.00 90.38 87 HIS A N 1
ATOM 653 C CA . HIS A 1 87 ? -4.851 -7.653 9.852 1.00 90.38 87 HIS A CA 1
ATOM 654 C C . HIS A 1 87 ? -4.113 -8.795 9.143 1.00 90.38 87 HIS A C 1
ATOM 656 O O . HIS A 1 87 ? -3.048 -8.573 8.575 1.00 90.38 87 HIS A O 1
ATOM 662 N N . LYS A 1 88 ? -4.684 -10.008 9.119 1.00 91.06 88 LYS A N 1
ATOM 663 C CA . LYS A 1 88 ? -4.102 -11.143 8.386 1.00 91.06 88 LYS A CA 1
ATOM 664 C C . LYS A 1 88 ? -3.961 -10.830 6.894 1.00 91.06 88 LYS A C 1
ATOM 666 O O . LYS A 1 88 ? -2.886 -11.046 6.345 1.00 91.06 88 LYS A O 1
ATOM 671 N N . ASN A 1 89 ? -4.997 -10.283 6.251 1.00 93.50 89 ASN A N 1
ATOM 672 C CA . ASN A 1 89 ? -4.926 -9.906 4.833 1.00 93.50 89 ASN A CA 1
ATOM 673 C C . ASN A 1 89 ? -3.896 -8.792 4.581 1.00 93.50 89 ASN A C 1
ATOM 675 O O . ASN A 1 89 ? -3.127 -8.886 3.626 1.00 93.50 89 ASN A O 1
ATOM 679 N N . LEU A 1 90 ? -3.834 -7.782 5.458 1.00 93.94 90 LEU A N 1
ATOM 680 C CA . LEU A 1 90 ? -2.835 -6.713 5.387 1.00 93.94 90 LEU A CA 1
ATOM 681 C C . LEU A 1 90 ? -1.404 -7.267 5.478 1.00 93.94 90 LEU A C 1
ATOM 683 O O . LEU A 1 90 ? -0.561 -6.945 4.641 1.00 93.94 90 LEU A O 1
ATOM 687 N N . PHE A 1 91 ? -1.130 -8.132 6.458 1.00 95.00 91 PHE A N 1
ATOM 688 C CA . PHE A 1 91 ? 0.188 -8.745 6.625 1.00 95.00 91 PHE A CA 1
ATOM 689 C C . PHE A 1 91 ? 0.557 -9.634 5.441 1.00 95.00 91 PHE A C 1
ATOM 691 O O . PHE A 1 91 ? 1.683 -9.553 4.963 1.00 95.00 91 PHE A O 1
ATOM 698 N N . VAL A 1 92 ? -0.384 -10.427 4.921 1.00 94.94 92 VAL A N 1
ATOM 699 C CA . VAL A 1 92 ? -0.158 -11.246 3.721 1.00 94.94 92 VAL A CA 1
ATOM 700 C C . VAL A 1 92 ? 0.194 -10.368 2.518 1.00 94.94 92 VAL A C 1
ATOM 702 O O . VAL A 1 92 ? 1.185 -10.645 1.846 1.00 94.94 92 VAL A O 1
ATOM 705 N N . ALA A 1 93 ? -0.542 -9.278 2.277 1.00 96.00 93 ALA A N 1
ATOM 706 C CA . ALA A 1 93 ? -0.238 -8.352 1.186 1.00 96.00 93 ALA A CA 1
ATOM 707 C C . ALA A 1 93 ? 1.167 -7.735 1.326 1.00 96.00 93 ALA A C 1
ATOM 709 O O . ALA A 1 93 ? 1.926 -7.709 0.357 1.00 96.00 93 ALA A O 1
ATOM 710 N N . LEU A 1 94 ? 1.549 -7.305 2.535 1.00 95.38 94 LEU A N 1
ATOM 711 C CA . LEU A 1 94 ? 2.875 -6.739 2.817 1.00 95.38 94 LEU A CA 1
ATOM 712 C C . LEU A 1 94 ? 4.010 -7.764 2.705 1.00 95.38 94 LEU A C 1
ATOM 714 O O . LEU A 1 94 ? 5.098 -7.414 2.247 1.00 95.38 94 LEU A O 1
ATOM 718 N N . ILE A 1 95 ? 3.781 -9.012 3.121 1.00 96.12 95 ILE A N 1
ATOM 719 C CA . ILE A 1 95 ? 4.737 -10.116 2.970 1.00 96.12 95 ILE A CA 1
ATOM 720 C C . ILE A 1 95 ? 4.965 -10.385 1.483 1.00 96.12 95 ILE A C 1
ATOM 722 O O . ILE A 1 95 ? 6.109 -10.388 1.036 1.00 96.12 95 ILE A O 1
ATOM 726 N N . CYS A 1 96 ? 3.893 -10.544 0.700 1.00 95.56 96 CYS A N 1
ATOM 727 C CA . CYS A 1 96 ? 3.991 -10.757 -0.742 1.00 95.56 96 CYS A CA 1
ATOM 728 C C . CYS A 1 96 ? 4.723 -9.600 -1.435 1.00 95.56 96 CYS A C 1
ATOM 730 O O . CYS A 1 96 ? 5.652 -9.853 -2.199 1.00 95.56 96 CYS A O 1
ATOM 732 N N . ALA A 1 97 ? 4.371 -8.346 -1.126 1.00 94.31 97 ALA A N 1
ATOM 733 C CA . ALA A 1 97 ? 5.046 -7.170 -1.675 1.00 94.31 97 ALA A CA 1
ATOM 734 C C . ALA A 1 97 ? 6.552 -7.174 -1.368 1.00 94.31 97 ALA A C 1
ATOM 736 O O . ALA A 1 97 ? 7.360 -6.977 -2.270 1.00 94.31 97 ALA A O 1
ATOM 737 N N . GLN A 1 98 ? 6.943 -7.441 -0.118 1.00 94.25 98 GLN A N 1
ATOM 738 C CA . GLN A 1 98 ? 8.354 -7.451 0.285 1.00 94.25 98 GLN A CA 1
ATOM 739 C C . GLN A 1 98 ? 9.138 -8.611 -0.328 1.00 94.25 98 GLN A C 1
ATOM 741 O O . GLN A 1 98 ? 10.266 -8.407 -0.765 1.00 94.25 98 GLN A O 1
ATOM 746 N N . VAL A 1 99 ? 8.553 -9.808 -0.411 1.00 93.44 99 VAL A N 1
ATOM 747 C CA . VAL A 1 99 ? 9.192 -10.949 -1.085 1.00 93.44 99 VAL A CA 1
ATOM 748 C C . VAL A 1 99 ? 9.421 -10.632 -2.561 1.00 93.44 99 VAL A C 1
ATOM 750 O O . VAL A 1 99 ? 10.525 -10.819 -3.061 1.00 93.44 99 VAL A O 1
ATOM 753 N N . ILE A 1 100 ? 8.417 -10.084 -3.251 1.00 91.75 100 ILE A N 1
ATOM 754 C CA . ILE A 1 100 ? 8.542 -9.688 -4.660 1.00 91.75 100 ILE A CA 1
ATOM 755 C C . ILE A 1 100 ? 9.593 -8.588 -4.824 1.00 91.75 100 ILE A C 1
ATOM 757 O O . ILE A 1 100 ? 10.395 -8.655 -5.752 1.00 91.75 100 ILE A O 1
ATOM 761 N N . LEU A 1 101 ? 9.632 -7.613 -3.911 1.00 89.94 101 LEU A N 1
ATOM 762 C CA . LEU A 1 101 ? 10.637 -6.553 -3.913 1.00 89.94 101 LEU A CA 1
ATOM 763 C C . LEU A 1 101 ? 12.055 -7.126 -3.783 1.00 89.94 101 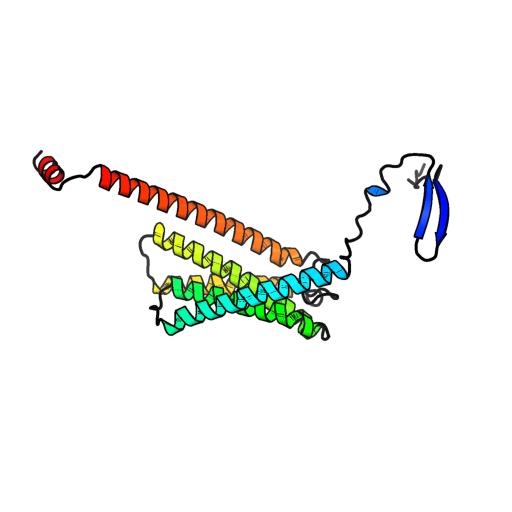LEU A C 1
ATOM 765 O O . LEU A 1 101 ? 12.930 -6.759 -4.563 1.00 89.94 101 LEU A O 1
ATOM 769 N N . LEU A 1 102 ? 12.276 -8.065 -2.861 1.00 89.25 102 LEU A N 1
ATOM 770 C CA . LEU A 1 102 ? 13.573 -8.723 -2.670 1.00 89.25 102 LEU A CA 1
ATOM 771 C C . LEU A 1 102 ? 13.962 -9.615 -3.862 1.00 89.25 102 LEU A C 1
ATOM 773 O O . LEU A 1 102 ? 15.137 -9.690 -4.212 1.00 89.25 102 LEU A O 1
ATOM 777 N N . CYS A 1 103 ? 12.993 -10.259 -4.516 1.00 87.06 103 CYS A N 1
ATOM 778 C CA . CYS A 1 103 ? 13.218 -11.091 -5.702 1.00 87.06 103 CYS A CA 1
ATOM 779 C C . CYS A 1 103 ? 13.305 -10.295 -7.017 1.00 87.06 103 CYS A C 1
ATOM 781 O O . CYS A 1 103 ? 13.672 -10.864 -8.046 1.00 87.06 103 CYS A O 1
ATOM 783 N N . SER A 1 104 ? 12.983 -8.997 -7.009 1.00 84.56 104 SER A N 1
ATOM 784 C CA . SER A 1 104 ? 12.911 -8.167 -8.220 1.00 84.56 104 SER A CA 1
ATOM 785 C C . SER A 1 104 ? 14.234 -8.106 -8.990 1.00 84.56 104 SER A C 1
ATOM 787 O O . SER A 1 104 ? 14.224 -8.128 -10.220 1.00 84.56 104 SER A O 1
ATOM 789 N N . GLY A 1 105 ? 15.371 -8.145 -8.284 1.00 80.00 105 GLY A N 1
ATOM 790 C CA . GLY A 1 105 ? 16.704 -8.146 -8.892 1.00 80.00 105 GLY A CA 1
ATOM 791 C C . GLY A 1 105 ? 16.975 -9.358 -9.790 1.00 80.00 105 GLY A C 1
ATOM 792 O O . GLY A 1 105 ? 17.679 -9.244 -10.788 1.00 80.00 105 GLY A O 1
ATOM 793 N N . SER A 1 106 ? 16.368 -10.513 -9.504 1.00 81.62 106 SER A N 1
ATOM 794 C CA . SER A 1 106 ? 16.518 -11.716 -10.337 1.00 81.62 106 SER A CA 1
ATOM 795 C C . SER A 1 106 ? 15.695 -11.662 -11.632 1.00 81.62 106 SER A C 1
ATOM 797 O O . SER A 1 106 ? 15.965 -12.421 -12.560 1.00 81.62 106 SER A O 1
ATOM 799 N N . ALA A 1 107 ? 14.697 -10.775 -11.716 1.00 78.75 107 ALA A N 1
ATOM 800 C CA . ALA A 1 107 ? 13.782 -10.664 -12.853 1.00 78.75 107 ALA A CA 1
ATOM 801 C C . ALA A 1 107 ? 14.251 -9.691 -13.953 1.00 78.75 107 ALA A C 1
ATOM 803 O O . ALA A 1 107 ? 13.618 -9.630 -15.009 1.00 78.75 107 ALA A O 1
ATOM 804 N N . ILE A 1 108 ? 15.366 -8.979 -13.747 1.00 77.75 108 ILE A N 1
ATOM 805 C CA . ILE A 1 108 ? 15.885 -7.942 -14.662 1.00 77.75 108 ILE A CA 1
ATOM 806 C C . ILE A 1 108 ? 16.222 -8.511 -16.052 1.00 77.75 108 ILE A C 1
ATOM 808 O O . ILE A 1 108 ? 16.062 -7.838 -17.065 1.00 77.75 108 ILE A O 1
ATOM 812 N N . HIS A 1 109 ? 16.622 -9.783 -16.135 1.00 76.06 109 HIS A N 1
ATOM 813 C CA . HIS A 1 109 ? 17.038 -10.406 -17.397 1.00 76.06 109 HIS A CA 1
ATOM 814 C C . HIS A 1 109 ? 15.893 -10.724 -18.372 1.00 76.06 109 HIS A C 1
ATOM 816 O O . HIS A 1 109 ? 16.152 -11.063 -19.526 1.00 76.06 109 HIS A O 1
ATOM 822 N N . SER A 1 110 ? 14.631 -10.636 -17.944 1.00 80.81 110 SER A N 1
ATOM 82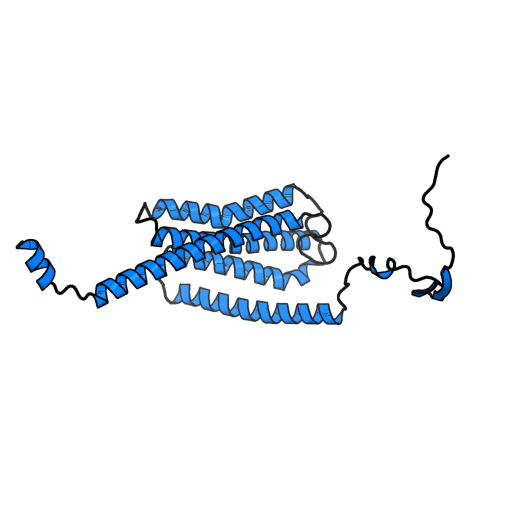3 C CA . SER A 1 110 ? 13.474 -10.908 -18.800 1.00 80.81 110 SER A CA 1
ATOM 824 C C . SER A 1 110 ? 12.468 -9.771 -18.717 1.00 80.81 110 SER A C 1
ATOM 826 O O . SER A 1 110 ? 11.854 -9.549 -17.677 1.00 80.81 110 SER A O 1
ATOM 828 N N . LYS A 1 111 ? 12.218 -9.096 -19.847 1.00 79.81 111 LYS A N 1
ATOM 829 C CA . LYS A 1 111 ? 11.247 -7.990 -19.933 1.00 79.81 111 LYS A CA 1
ATOM 830 C C . LYS A 1 111 ? 9.844 -8.394 -19.463 1.00 79.81 111 LYS A C 1
ATOM 832 O O . LYS A 1 111 ? 9.149 -7.606 -18.821 1.00 79.81 111 LYS A O 1
ATOM 837 N N . VAL A 1 112 ? 9.443 -9.637 -19.741 1.00 82.00 112 VAL A N 1
ATOM 838 C CA . VAL A 1 112 ? 8.152 -10.188 -19.299 1.00 82.00 112 VAL A CA 1
ATOM 839 C C . VAL A 1 112 ? 8.140 -10.389 -17.784 1.00 82.00 112 VAL A C 1
ATOM 841 O O . VAL A 1 112 ? 7.190 -9.968 -17.128 1.00 82.00 112 VAL A O 1
ATOM 844 N N . ALA A 1 113 ? 9.202 -10.972 -17.217 1.00 84.12 113 ALA A N 1
ATOM 845 C CA . ALA A 1 113 ? 9.309 -11.175 -15.772 1.00 84.12 113 ALA A CA 1
ATOM 846 C C . ALA A 1 113 ? 9.356 -9.839 -15.017 1.00 84.12 113 ALA A C 1
ATOM 848 O O . ALA A 1 113 ? 8.663 -9.669 -14.021 1.00 84.12 113 ALA A O 1
ATOM 849 N N . CYS A 1 114 ? 10.107 -8.873 -15.535 1.00 84.56 114 CYS A N 1
ATOM 850 C CA . CYS A 1 114 ? 10.245 -7.531 -14.986 1.00 84.56 114 CYS A 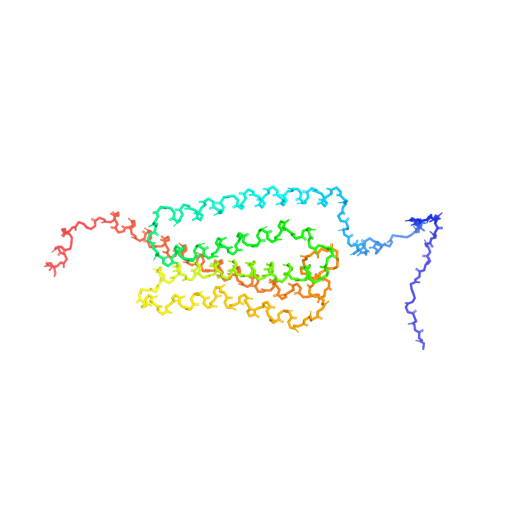CA 1
ATOM 851 C C . CYS A 1 114 ? 8.903 -6.778 -14.962 1.00 84.56 114 CYS A C 1
ATOM 853 O O . CYS A 1 114 ? 8.497 -6.237 -13.933 1.00 84.56 114 CYS A O 1
ATOM 855 N N . THR A 1 115 ? 8.146 -6.852 -16.064 1.00 83.38 115 THR A N 1
ATOM 856 C CA . THR A 1 115 ? 6.791 -6.282 -16.152 1.00 83.38 115 THR A CA 1
ATOM 857 C C . THR A 1 115 ? 5.825 -6.964 -15.184 1.00 83.38 115 THR A C 1
ATOM 859 O O . THR A 1 115 ? 5.034 -6.288 -14.527 1.00 83.38 115 THR A O 1
ATOM 862 N N . LEU A 1 116 ? 5.899 -8.293 -15.060 1.00 87.31 116 LEU A N 1
ATOM 863 C CA . LEU A 1 116 ? 5.078 -9.051 -14.117 1.00 87.31 116 LEU A CA 1
ATOM 864 C C . LEU A 1 116 ? 5.396 -8.675 -12.665 1.00 87.31 116 LEU A C 1
ATOM 866 O O . LEU A 1 116 ? 4.476 -8.425 -11.891 1.00 87.31 116 LEU A O 1
ATOM 870 N N . VAL A 1 117 ? 6.679 -8.588 -12.306 1.00 88.88 117 VAL A N 1
ATOM 871 C CA . VAL A 1 117 ? 7.134 -8.146 -10.981 1.00 88.88 117 VAL A CA 1
ATOM 872 C C . VAL A 1 117 ? 6.601 -6.751 -10.680 1.00 88.88 117 VAL A C 1
ATOM 874 O O . VAL A 1 117 ? 5.953 -6.576 -9.652 1.00 88.88 117 VAL A O 1
ATOM 877 N N . ALA A 1 118 ? 6.769 -5.788 -11.590 1.00 87.25 118 ALA A N 1
ATOM 878 C CA . ALA A 1 118 ? 6.255 -4.432 -11.408 1.00 87.25 118 ALA A CA 1
ATOM 879 C C . ALA A 1 118 ? 4.724 -4.407 -11.225 1.00 87.25 118 ALA A C 1
ATOM 881 O O . ALA A 1 118 ? 4.204 -3.665 -10.389 1.00 87.25 118 ALA A O 1
ATOM 882 N N . ALA A 1 119 ? 3.982 -5.227 -11.978 1.00 88.19 119 ALA A N 1
ATOM 883 C CA . ALA A 1 119 ? 2.524 -5.306 -11.879 1.00 88.19 119 ALA A CA 1
ATOM 884 C C . ALA A 1 119 ? 2.063 -5.915 -10.549 1.00 88.19 119 ALA A C 1
ATOM 886 O O . ALA A 1 119 ? 1.183 -5.360 -9.888 1.00 88.19 119 ALA A O 1
ATOM 887 N N . LEU A 1 120 ? 2.683 -7.018 -10.126 1.00 91.75 120 LEU A N 1
ATOM 888 C CA . LEU A 1 120 ? 2.383 -7.662 -8.849 1.00 91.75 120 LEU A CA 1
ATOM 889 C C . LEU A 1 120 ? 2.734 -6.752 -7.672 1.00 91.75 120 LEU A C 1
ATOM 891 O O . LEU A 1 120 ? 1.970 -6.643 -6.719 1.00 91.75 120 LEU A O 1
ATOM 895 N N . LEU A 1 121 ? 3.865 -6.064 -7.748 1.00 90.81 121 LEU A N 1
ATOM 896 C CA . LEU A 1 121 ? 4.326 -5.154 -6.712 1.00 90.81 121 LEU A CA 1
ATOM 897 C C . LEU A 1 121 ? 3.379 -3.957 -6.561 1.00 90.81 121 LEU A C 1
ATOM 899 O O . LEU A 1 121 ? 2.965 -3.646 -5.445 1.00 90.81 121 LEU A O 1
ATOM 903 N N . HIS A 1 122 ? 2.940 -3.366 -7.680 1.00 89.69 122 HIS A N 1
ATOM 904 C CA . HIS A 1 122 ? 1.884 -2.351 -7.688 1.00 89.69 122 HIS A CA 1
ATOM 905 C C . HIS A 1 122 ? 0.597 -2.888 -7.036 1.00 89.69 122 HIS A C 1
ATOM 907 O O . HIS A 1 122 ? 0.043 -2.241 -6.147 1.00 89.69 122 HIS A O 1
ATOM 913 N N . LEU A 1 123 ? 0.160 -4.096 -7.403 1.00 92.81 123 LEU A N 1
ATOM 914 C CA . LEU A 1 123 ? -1.036 -4.727 -6.843 1.00 92.81 123 LEU A CA 1
ATOM 915 C C . LEU A 1 123 ? -0.949 -4.934 -5.329 1.00 92.81 123 LEU A C 1
ATOM 917 O O . LEU A 1 123 ? -1.867 -4.538 -4.613 1.00 92.81 123 LEU A O 1
ATOM 921 N N . PHE A 1 124 ? 0.128 -5.537 -4.827 1.00 94.81 124 PHE A N 1
ATOM 922 C CA . PHE A 1 124 ? 0.245 -5.857 -3.405 1.00 94.81 124 PHE A CA 1
ATOM 923 C C . PHE A 1 124 ? 0.434 -4.613 -2.533 1.00 94.81 124 PHE A C 1
ATOM 925 O O . PHE A 1 124 ? -0.144 -4.556 -1.448 1.00 94.81 124 PHE A O 1
ATOM 932 N N . PHE A 1 125 ? 1.156 -3.587 -3.001 1.00 93.06 125 PHE A N 1
ATOM 933 C CA . PHE A 1 125 ? 1.221 -2.313 -2.279 1.00 93.06 125 PHE A CA 1
ATOM 934 C C . PHE A 1 125 ? -0.135 -1.605 -2.253 1.00 93.06 125 PHE A C 1
ATOM 936 O O . PHE A 1 125 ? -0.573 -1.168 -1.189 1.00 93.06 125 PHE A O 1
ATOM 943 N N . MET A 1 126 ? -0.846 -1.551 -3.383 1.00 92.88 126 MET A N 1
ATOM 944 C CA . MET A 1 126 ? -2.203 -0.995 -3.423 1.00 92.88 126 MET A CA 1
ATOM 945 C C . MET A 1 126 ? -3.176 -1.776 -2.539 1.00 92.88 126 MET A C 1
ATOM 947 O O . MET A 1 126 ? -4.017 -1.170 -1.870 1.00 92.88 126 MET A O 1
ATOM 951 N N . ALA A 1 127 ? -3.045 -3.102 -2.486 1.00 95.38 127 ALA A N 1
ATOM 952 C CA . ALA A 1 127 ? -3.804 -3.950 -1.576 1.00 95.38 127 ALA A CA 1
ATOM 953 C C . ALA A 1 127 ? -3.482 -3.642 -0.116 1.00 95.38 127 ALA A C 1
ATOM 955 O O . ALA A 1 127 ? -4.408 -3.492 0.674 1.00 95.38 127 ALA A O 1
ATOM 956 N N . ALA A 1 128 ? -2.212 -3.459 0.248 1.00 95.12 128 ALA A N 1
ATOM 957 C CA . ALA A 1 128 ? -1.841 -3.067 1.605 1.00 95.12 128 ALA A CA 1
ATOM 958 C C . ALA A 1 128 ? -2.476 -1.722 2.009 1.00 95.12 128 ALA A C 1
ATOM 960 O O . ALA A 1 128 ? -3.086 -1.627 3.074 1.00 95.12 128 ALA A O 1
ATOM 961 N N . PHE A 1 129 ? -2.429 -0.704 1.142 1.00 92.81 129 PHE A N 1
ATOM 962 C CA . PHE A 1 129 ? -3.095 0.579 1.404 1.00 92.81 129 PHE A CA 1
ATOM 963 C C . PHE A 1 129 ? -4.622 0.449 1.494 1.00 92.81 129 PHE A C 1
ATOM 965 O O . PHE A 1 129 ? -5.246 1.055 2.365 1.00 92.81 129 PHE A O 1
ATOM 972 N N . SER A 1 130 ? -5.231 -0.367 0.634 1.00 94.31 130 SER A N 1
ATOM 973 C CA . SER A 1 130 ? -6.681 -0.596 0.643 1.00 94.31 130 SER A CA 1
ATOM 974 C C . SER A 1 130 ? -7.129 -1.357 1.893 1.00 94.31 130 SER A C 1
ATOM 976 O O . SER A 1 130 ? -8.135 -1.001 2.502 1.00 94.31 130 SER A O 1
ATOM 978 N N . TRP A 1 131 ? -6.360 -2.349 2.349 1.00 95.12 131 TRP A N 1
ATOM 979 C CA . TRP A 1 131 ? -6.618 -3.053 3.607 1.00 95.12 131 TRP A CA 1
ATOM 980 C C . TRP A 1 131 ? -6.407 -2.168 4.837 1.00 95.12 131 TRP A C 1
ATOM 982 O O . TRP A 1 131 ? -7.178 -2.271 5.788 1.00 95.12 131 TRP A O 1
ATOM 992 N N . MET A 1 132 ? -5.443 -1.245 4.800 1.00 92.56 132 MET A N 1
ATOM 993 C CA . MET A 1 132 ? -5.286 -0.212 5.830 1.00 92.56 132 MET A CA 1
ATOM 994 C C . MET A 1 132 ? -6.504 0.727 5.881 1.00 92.56 132 MET A C 1
ATOM 996 O O . MET A 1 132 ? -6.985 1.056 6.962 1.00 92.56 132 MET A O 1
ATOM 1000 N N . LEU A 1 133 ? -7.066 1.101 4.724 1.00 90.75 133 LEU A N 1
ATOM 1001 C CA . LEU A 1 133 ? -8.328 1.849 4.660 1.00 90.75 133 LEU A CA 1
ATOM 1002 C C . LEU A 1 133 ? -9.494 1.073 5.272 1.00 90.75 133 LEU A C 1
ATOM 1004 O O . LEU A 1 133 ? -10.258 1.619 6.068 1.00 90.75 133 LEU A O 1
ATOM 1008 N N . VAL A 1 134 ? -9.621 -0.207 4.928 1.00 91.69 134 VAL A N 1
ATOM 1009 C CA . VAL A 1 134 ? -10.640 -1.096 5.498 1.00 91.69 134 VAL A CA 1
ATOM 1010 C C . VAL A 1 134 ? -10.488 -1.212 7.016 1.00 91.69 134 VAL A C 1
ATOM 1012 O O . VAL A 1 134 ? -11.490 -1.200 7.727 1.00 91.69 134 VAL A O 1
ATOM 1015 N N . GLU A 1 135 ? -9.262 -1.261 7.534 1.00 90.00 135 GLU A N 1
ATOM 1016 C CA . GLU A 1 135 ? -9.006 -1.225 8.974 1.00 90.00 135 GLU A CA 1
ATOM 1017 C C . GLU A 1 135 ? -9.532 0.069 9.615 1.00 90.00 135 GLU A C 1
ATOM 1019 O O . GLU A 1 135 ? -10.248 0.013 10.620 1.00 90.00 135 GLU A O 1
ATOM 1024 N N . GLY A 1 136 ? -9.256 1.227 9.008 1.00 87.44 136 GLY A N 1
ATOM 1025 C CA . GLY A 1 136 ? -9.797 2.514 9.450 1.00 87.44 136 GLY A CA 1
ATOM 1026 C C . GLY A 1 136 ? -11.329 2.538 9.451 1.00 87.44 136 GLY A C 1
ATOM 1027 O O . GLY A 1 136 ? -11.948 2.959 10.432 1.00 87.44 136 GLY A O 1
ATOM 1028 N N . LEU A 1 137 ? -11.958 2.028 8.389 1.00 87.31 137 LEU A N 1
ATOM 1029 C CA . LEU A 1 137 ? -13.417 1.933 8.269 1.00 87.31 137 LEU A CA 1
ATOM 1030 C C . LEU A 1 137 ? -14.034 0.967 9.286 1.00 87.31 137 LEU A C 1
ATOM 1032 O O . LEU A 1 137 ? -15.111 1.252 9.817 1.00 87.31 137 LEU A O 1
ATOM 1036 N N . LEU A 1 138 ? -13.365 -0.147 9.596 1.00 86.69 138 LEU A N 1
ATOM 1037 C CA . LEU A 1 138 ? -13.791 -1.073 10.645 1.00 86.69 138 LEU A CA 1
ATOM 1038 C C . LEU A 1 138 ? -13.788 -0.375 12.010 1.00 86.69 138 LEU A C 1
ATOM 1040 O O . LEU A 1 138 ? -14.763 -0.478 12.756 1.00 86.69 138 LEU A O 1
ATOM 1044 N N . LEU A 1 139 ? -12.707 0.340 12.340 1.00 83.50 139 LEU A N 1
ATOM 1045 C CA . LEU A 1 139 ? -12.597 1.086 13.597 1.00 83.50 139 LEU A CA 1
ATOM 1046 C C . LEU A 1 139 ? -13.670 2.172 13.695 1.00 83.50 139 LEU A C 1
ATOM 1048 O O . LEU A 1 139 ? -14.334 2.284 14.724 1.00 83.50 139 LEU A O 1
ATOM 1052 N N . TRP A 1 140 ? -13.885 2.925 12.615 1.00 83.00 140 TRP A N 1
ATOM 1053 C CA . TRP A 1 140 ? -14.950 3.921 12.530 1.00 83.00 140 TRP A CA 1
ATOM 1054 C C . TRP A 1 140 ? -16.329 3.307 12.761 1.00 83.00 140 TRP A C 1
ATOM 1056 O O . TRP A 1 140 ? -17.094 3.801 13.588 1.00 83.00 140 TRP A O 1
ATOM 1066 N N . SER A 1 141 ? -16.623 2.200 12.076 1.00 82.62 141 SER A N 1
ATOM 1067 C CA . SER A 1 141 ? -17.907 1.508 12.193 1.00 82.62 141 SER A CA 1
ATOM 1068 C C . SER A 1 141 ? -18.138 1.045 13.629 1.00 82.62 141 SER A C 1
ATOM 1070 O O . SER A 1 141 ? -19.179 1.346 14.192 1.00 82.62 141 SER A O 1
ATOM 1072 N N . LYS A 1 142 ? -17.137 0.440 14.283 1.00 79.00 142 LYS A N 1
ATOM 1073 C CA . LYS A 1 142 ? -17.252 0.003 15.686 1.00 79.00 142 LYS A CA 1
ATOM 1074 C C . LYS A 1 142 ? -17.450 1.144 16.688 1.00 79.00 142 LYS A C 1
ATOM 1076 O O . LYS A 1 142 ? -18.064 0.925 17.727 1.00 79.00 142 LYS A O 1
ATOM 1081 N N . VAL A 1 143 ? -16.904 2.331 16.420 1.00 75.31 143 VAL A N 1
ATOM 1082 C CA . VAL A 1 143 ? -16.970 3.480 17.342 1.00 75.31 143 VAL A CA 1
ATOM 1083 C C . VAL A 1 143 ? -18.227 4.328 17.129 1.00 75.31 143 VAL A C 1
ATOM 1085 O O . VAL A 1 143 ? -18.756 4.871 18.096 1.00 75.31 143 VAL A O 1
ATOM 1088 N N . VAL A 1 144 ? -18.692 4.469 15.884 1.00 69.31 144 VAL A N 1
ATOM 1089 C CA . VAL A 1 144 ? -19.746 5.429 15.508 1.00 69.31 144 VAL A CA 1
ATOM 1090 C C . VAL A 1 144 ? -21.032 4.751 15.045 1.00 69.31 144 VAL A C 1
ATOM 1092 O O . VAL A 1 144 ? -22.118 5.229 15.366 1.00 69.31 144 VAL A O 1
ATOM 1095 N N . ALA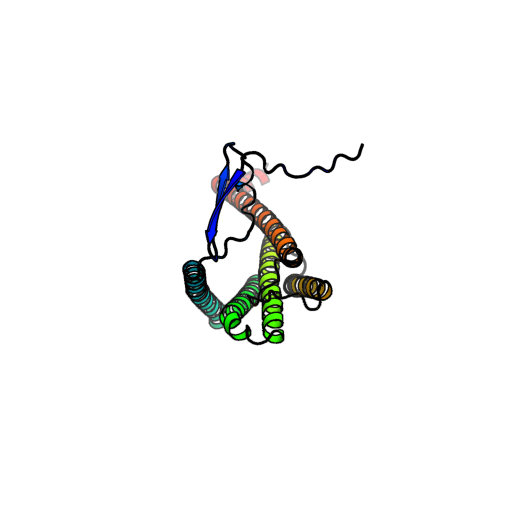 A 1 145 ? -20.940 3.646 14.307 1.00 61.94 145 ALA A N 1
ATOM 1096 C CA . ALA A 1 145 ? -22.102 2.928 13.797 1.00 61.94 145 ALA A CA 1
ATOM 1097 C C . ALA A 1 145 ? -22.452 1.773 14.748 1.00 61.94 145 ALA A C 1
ATOM 1099 O O . ALA A 1 145 ? -21.904 0.677 14.665 1.00 61.94 145 ALA A O 1
ATOM 1100 N N . VAL A 1 146 ? -23.372 2.023 15.682 1.00 58.03 146 VAL A N 1
ATOM 1101 C CA . VAL A 1 146 ? -23.906 0.982 16.571 1.00 58.03 146 VAL A CA 1
ATOM 1102 C C . VAL A 1 146 ? -24.640 -0.067 15.722 1.00 58.03 146 VAL A C 1
ATOM 1104 O O . VAL A 1 146 ? -25.754 0.172 15.277 1.00 58.03 146 VAL A O 1
ATOM 1107 N N . ASN A 1 147 ? -23.973 -1.201 15.490 1.00 54.19 147 ASN A N 1
ATOM 1108 C CA . ASN A 1 147 ? -24.485 -2.486 14.999 1.00 54.19 147 ASN A CA 1
ATOM 1109 C C . ASN A 1 147 ? -25.506 -2.455 13.841 1.00 54.19 147 ASN A C 1
ATOM 1111 O O . ASN A 1 147 ? -26.713 -2.375 14.057 1.00 54.19 147 ASN A O 1
ATOM 1115 N N . LEU A 1 148 ? -25.033 -2.716 12.618 1.00 48.47 148 LEU A N 1
ATOM 1116 C CA . LEU A 1 148 ? -25.856 -3.319 11.565 1.00 48.47 148 LEU A CA 1
ATOM 1117 C C . LEU A 1 148 ? -25.126 -4.527 10.950 1.00 48.47 148 LEU A C 1
ATOM 1119 O O . LEU A 1 148 ? -24.030 -4.387 10.421 1.00 48.47 148 LEU A O 1
ATOM 1123 N N . SER A 1 149 ? -25.758 -5.703 11.073 1.00 54.88 149 SER A N 1
ATOM 1124 C CA . SER A 1 149 ? -25.507 -6.991 10.390 1.00 54.88 149 SER A CA 1
ATOM 1125 C C . SER A 1 149 ? -24.050 -7.343 10.009 1.00 54.88 149 SER A C 1
ATOM 1127 O O . SER A 1 149 ? -23.603 -7.035 8.902 1.00 54.88 149 SER A O 1
ATOM 1129 N N . GLU A 1 150 ? -23.357 -8.086 10.885 1.00 57.91 150 GLU A N 1
ATOM 1130 C CA . GLU A 1 150 ? -21.947 -8.519 10.744 1.00 57.91 150 GLU A CA 1
ATOM 1131 C C . GLU A 1 150 ? -21.622 -9.240 9.416 1.00 57.91 150 GLU A C 1
ATOM 1133 O O . GLU A 1 150 ? -20.607 -8.942 8.783 1.00 57.91 150 GLU A O 1
ATOM 1138 N N . ASP A 1 151 ? -22.489 -10.129 8.921 1.00 58.69 151 ASP A N 1
ATOM 1139 C CA . ASP A 1 151 ? -22.140 -10.997 7.780 1.00 58.69 151 ASP A CA 1
ATOM 1140 C C . ASP A 1 151 ? -22.095 -10.289 6.416 1.00 58.69 151 ASP A C 1
ATOM 1142 O O . ASP A 1 151 ? -21.290 -10.635 5.542 1.00 58.69 151 ASP A O 1
ATOM 1146 N N . HIS A 1 152 ? -22.952 -9.289 6.187 1.00 65.19 152 HIS A N 1
ATOM 1147 C CA . HIS A 1 152 ? -22.996 -8.612 4.886 1.00 65.19 152 HIS A CA 1
ATOM 1148 C C . HIS A 1 152 ? -21.841 -7.614 4.722 1.00 65.19 152 HIS A C 1
ATOM 1150 O O . HIS A 1 152 ? -21.375 -7.389 3.605 1.00 65.19 152 HIS A O 1
ATOM 1156 N N . HIS A 1 153 ? -21.332 -7.060 5.826 1.00 73.81 153 HIS A N 1
ATOM 1157 C CA . HIS A 1 153 ? -20.289 -6.032 5.831 1.00 73.81 153 HIS A CA 1
ATOM 1158 C C . HIS A 1 153 ? -18.909 -6.582 5.465 1.00 73.81 153 HIS A C 1
ATOM 1160 O O . HIS A 1 153 ? -18.165 -5.936 4.724 1.00 73.81 153 HIS A O 1
AT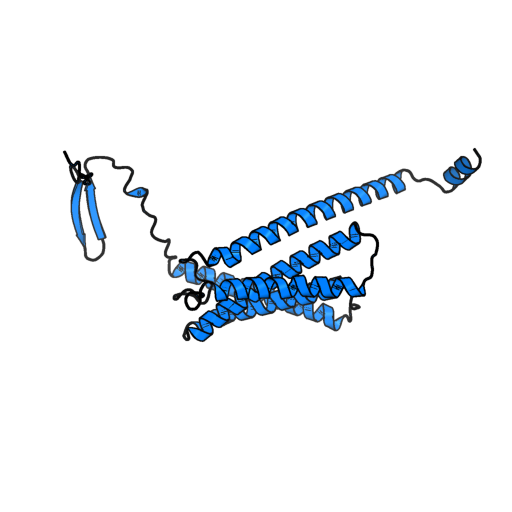OM 1166 N N . MET A 1 154 ? -18.587 -7.806 5.890 1.00 79.31 154 MET A N 1
ATOM 1167 C CA . MET A 1 154 ? -17.291 -8.410 5.580 1.00 79.31 154 MET A CA 1
ATOM 1168 C C . MET A 1 154 ? -17.094 -8.610 4.076 1.00 79.31 154 MET A C 1
ATOM 1170 O O . MET A 1 154 ? -16.014 -8.325 3.562 1.00 79.31 154 MET A O 1
ATOM 1174 N N . LYS A 1 155 ? -18.141 -8.983 3.327 1.00 84.06 155 LYS A N 1
ATOM 1175 C CA . LYS A 1 155 ? -18.071 -9.066 1.856 1.00 84.06 155 LYS A CA 1
ATOM 1176 C C . LYS A 1 155 ? -17.697 -7.724 1.219 1.00 84.06 155 LYS A C 1
ATOM 1178 O O . LYS A 1 155 ? -16.853 -7.700 0.326 1.00 84.06 155 LYS A O 1
ATOM 1183 N N . TYR A 1 156 ? -18.267 -6.614 1.698 1.00 86.75 156 TYR A N 1
ATOM 1184 C CA . TYR A 1 156 ? -17.907 -5.274 1.221 1.00 86.75 156 TYR A CA 1
ATOM 1185 C C . TYR A 1 156 ? -16.459 -4.918 1.560 1.00 86.75 156 TYR A C 1
ATOM 1187 O O . TYR A 1 156 ? -15.748 -4.397 0.704 1.00 86.75 156 TYR A O 1
ATOM 1195 N N . TYR A 1 157 ? -15.987 -5.248 2.764 1.00 88.62 157 TYR A N 1
ATOM 1196 C CA . TYR A 1 157 ? -14.593 -5.027 3.148 1.00 88.62 157 TYR A CA 1
ATOM 1197 C C . TYR A 1 157 ? -13.608 -5.816 2.281 1.00 88.62 157 TYR A C 1
ATOM 1199 O O . TYR A 1 157 ? -12.603 -5.254 1.858 1.00 88.62 157 TYR A O 1
ATOM 1207 N N . TYR A 1 158 ? -13.911 -7.069 1.934 1.00 89.75 158 TYR A N 1
ATOM 1208 C CA . TYR A 1 158 ? -13.098 -7.844 0.989 1.00 89.75 158 TYR A CA 1
ATOM 1209 C C . TYR A 1 158 ? -13.142 -7.273 -0.436 1.00 89.75 158 TYR A C 1
ATOM 1211 O O . TYR A 1 158 ? -12.114 -7.244 -1.115 1.00 89.75 158 TYR A O 1
ATOM 1219 N N . LEU A 1 159 ? -14.303 -6.783 -0.881 1.00 91.50 159 LEU A N 1
ATOM 1220 C CA . LEU A 1 159 ? -14.455 -6.147 -2.191 1.00 91.50 159 LEU A CA 1
ATOM 1221 C C . LEU A 1 159 ? -13.646 -4.847 -2.282 1.00 91.50 159 LEU A C 1
ATOM 1223 O O . LEU A 1 159 ? -12.985 -4.613 -3.289 1.00 91.50 159 LEU A O 1
ATOM 1227 N N . ILE A 1 160 ? -13.629 -4.034 -1.225 1.00 91.12 160 ILE A N 1
ATOM 1228 C CA . ILE A 1 160 ? -12.796 -2.826 -1.155 1.00 91.12 160 ILE A CA 1
ATOM 1229 C C . ILE A 1 160 ? -11.313 -3.208 -1.031 1.00 91.12 160 ILE A C 1
ATOM 1231 O O . ILE A 1 160 ? -10.486 -2.685 -1.769 1.00 91.12 160 ILE A O 1
ATOM 1235 N N . GLY A 1 161 ? -10.974 -4.138 -0.136 1.00 92.12 161 GLY A N 1
ATOM 1236 C CA . GLY A 1 161 ? -9.593 -4.508 0.183 1.00 92.12 161 GLY A CA 1
ATOM 1237 C C . GLY A 1 161 ? -8.829 -5.149 -0.978 1.00 92.12 161 GLY A C 1
ATOM 1238 O O . GLY A 1 161 ? -7.663 -4.823 -1.177 1.00 92.12 161 GLY A O 1
ATOM 1239 N N . TRP A 1 162 ? -9.472 -6.017 -1.770 1.00 94.12 162 TRP A N 1
ATOM 1240 C CA . TRP A 1 162 ? -8.848 -6.673 -2.933 1.00 94.12 162 TRP A CA 1
ATOM 1241 C C . TRP A 1 162 ? -9.353 -6.157 -4.280 1.00 94.12 162 TRP A C 1
ATOM 1243 O O . TRP A 1 162 ? -8.569 -6.040 -5.221 1.00 94.12 162 TRP A O 1
ATOM 1253 N N . GLY A 1 163 ? -10.641 -5.831 -4.393 1.00 93.69 163 GLY A N 1
ATOM 1254 C CA . GLY A 1 163 ? -11.239 -5.413 -5.662 1.00 93.69 163 GLY A CA 1
ATOM 1255 C C . GLY A 1 163 ? -10.759 -4.039 -6.126 1.00 93.69 163 GLY A C 1
ATOM 1256 O O . GLY A 1 163 ? -10.435 -3.887 -7.302 1.00 93.69 163 GLY A O 1
ATOM 1257 N N . LEU A 1 164 ? -10.642 -3.060 -5.221 1.00 91.94 164 LEU A N 1
ATOM 1258 C CA . LEU A 1 164 ? -10.139 -1.724 -5.566 1.00 91.94 164 LEU A CA 1
ATOM 1259 C C . LEU A 1 164 ? -8.690 -1.761 -6.108 1.00 91.94 164 LEU A C 1
ATOM 1261 O O . LEU A 1 164 ? -8.467 -1.203 -7.184 1.00 91.94 164 LEU A O 1
ATOM 1265 N N . PRO A 1 165 ? -7.720 -2.452 -5.468 1.00 93.69 165 PRO A N 1
ATOM 1266 C CA . PRO A 1 165 ? -6.383 -2.643 -6.036 1.00 93.69 165 PRO A CA 1
ATOM 1267 C C . PRO A 1 165 ? -6.391 -3.278 -7.426 1.00 93.69 165 PRO A C 1
ATOM 1269 O O . PRO A 1 165 ? -5.723 -2.780 -8.328 1.00 93.69 165 PRO A O 1
ATOM 1272 N N . VAL A 1 166 ? -7.162 -4.356 -7.617 1.00 94.19 166 VAL A N 1
ATOM 1273 C CA . VAL A 1 166 ? -7.252 -5.050 -8.911 1.00 94.19 166 VAL A CA 1
ATOM 1274 C C . VAL A 1 166 ? -7.810 -4.115 -9.982 1.00 94.19 166 VAL A C 1
ATOM 1276 O O . VAL A 1 166 ? -7.266 -4.048 -11.083 1.00 94.19 166 VAL A O 1
ATOM 1279 N N . LEU A 1 167 ? -8.850 -3.345 -9.663 1.00 92.75 167 LEU A N 1
ATOM 1280 C CA . LEU A 1 167 ? -9.431 -2.368 -10.580 1.00 92.75 167 LEU A CA 1
ATOM 1281 C C . LEU A 1 167 ? -8.412 -1.290 -10.982 1.00 92.75 167 LEU A C 1
ATOM 1283 O O . LEU A 1 167 ? -8.242 -1.009 -12.164 1.00 92.75 167 LEU A O 1
ATOM 1287 N N . ILE A 1 168 ? -7.690 -0.714 -10.019 1.00 89.94 168 ILE A N 1
ATOM 1288 C CA . ILE A 1 168 ? -6.701 0.339 -10.294 1.00 89.94 168 ILE A CA 1
ATOM 1289 C C . ILE A 1 168 ? -5.548 -0.203 -11.145 1.00 89.94 168 ILE A C 1
ATOM 1291 O O . ILE A 1 168 ? -5.163 0.420 -12.137 1.00 89.94 168 ILE A O 1
ATOM 1295 N N . VAL A 1 169 ? -5.023 -1.383 -10.807 1.00 89.12 169 VAL A N 1
ATOM 1296 C CA . VAL A 1 169 ? -3.926 -2.012 -11.556 1.00 89.12 169 VAL A CA 1
ATOM 1297 C C . VAL A 1 169 ? -4.361 -2.380 -12.970 1.00 89.12 169 VAL A C 1
ATOM 1299 O O . VAL A 1 169 ? -3.621 -2.114 -13.912 1.00 89.12 169 VAL A O 1
ATOM 1302 N N . THR A 1 170 ? -5.560 -2.940 -13.147 1.00 89.31 170 THR A N 1
ATOM 1303 C CA . THR A 1 170 ? -6.075 -3.296 -14.481 1.00 89.31 170 THR A CA 1
ATOM 1304 C C . THR A 1 170 ? -6.273 -2.066 -15.362 1.00 89.31 170 THR A C 1
ATOM 1306 O O . THR A 1 170 ? -5.842 -2.087 -16.512 1.00 89.31 170 THR A O 1
ATOM 1309 N N . ILE A 1 171 ? -6.825 -0.972 -14.825 1.00 88.50 171 ILE A N 1
ATOM 1310 C CA . ILE A 1 171 ? -6.947 0.306 -15.548 1.00 88.50 171 ILE A CA 1
ATOM 1311 C C . ILE A 1 171 ? -5.563 0.863 -15.908 1.00 88.50 171 ILE A C 1
ATOM 1313 O O . ILE A 1 171 ? -5.346 1.289 -17.041 1.00 88.50 171 ILE A O 1
ATOM 1317 N N . THR A 1 172 ? -4.610 0.823 -14.972 1.00 84.44 172 THR A N 1
ATOM 1318 C CA . THR A 1 172 ? -3.239 1.322 -15.190 1.00 84.44 172 THR A CA 1
ATOM 1319 C C . THR A 1 172 ? -2.481 0.484 -16.223 1.00 84.44 172 THR A C 1
ATOM 1321 O O . THR A 1 172 ? -1.705 1.013 -17.013 1.00 84.44 172 THR A O 1
ATOM 1324 N N . LEU A 1 173 ? -2.706 -0.830 -16.252 1.00 82.44 173 LEU A N 1
ATOM 1325 C CA . LEU A 1 173 ? -2.099 -1.720 -17.238 1.00 82.44 173 LEU A CA 1
ATOM 1326 C C . LEU A 1 173 ? -2.734 -1.539 -18.625 1.00 82.44 173 LEU A C 1
ATOM 1328 O O . LEU A 1 173 ? -2.026 -1.537 -19.631 1.00 82.44 173 LEU A O 1
ATOM 1332 N N . ALA A 1 174 ? -4.055 -1.346 -18.676 1.00 84.06 174 ALA A N 1
ATOM 1333 C CA . ALA A 1 174 ? -4.795 -1.109 -19.912 1.00 84.06 174 ALA A CA 1
ATOM 1334 C C . ALA A 1 174 ? -4.456 0.241 -20.563 1.00 84.06 174 ALA A C 1
ATOM 1336 O O . ALA A 1 174 ? -4.495 0.350 -21.787 1.00 84.06 174 ALA A O 1
ATOM 1337 N N . SER A 1 175 ? -4.104 1.261 -19.774 1.00 80.00 175 SER A N 1
ATOM 1338 C CA . SER A 1 175 ? -3.766 2.590 -20.295 1.00 80.00 175 SER A CA 1
ATOM 1339 C C . SER A 1 175 ? -2.375 2.671 -20.935 1.00 80.00 175 SER A C 1
ATOM 1341 O O . SER A 1 175 ? -2.138 3.568 -21.744 1.00 80.00 175 SER A O 1
ATOM 1343 N N . ALA A 1 176 ? -1.462 1.743 -20.626 1.00 69.81 176 ALA A N 1
ATOM 1344 C CA . ALA A 1 176 ? -0.094 1.749 -21.150 1.00 69.81 176 ALA A CA 1
ATOM 1345 C C . ALA A 1 176 ? 0.450 0.336 -21.466 1.00 69.81 176 ALA A C 1
ATOM 1347 O O . ALA A 1 176 ? 1.434 -0.108 -20.856 1.00 69.81 176 ALA A O 1
ATOM 1348 N N . PRO A 1 177 ? -0.135 -0.378 -22.449 1.00 64.88 177 PRO A N 1
ATOM 1349 C CA . PRO A 1 177 ? 0.348 -1.694 -22.850 1.00 64.88 177 PRO A CA 1
ATOM 1350 C C . PRO A 1 177 ? 1.782 -1.593 -23.401 1.00 64.88 177 PRO A C 1
ATOM 1352 O O . PRO A 1 177 ? 2.042 -0.921 -24.396 1.00 64.88 177 PRO A O 1
ATOM 1355 N N . GLY A 1 178 ? 2.737 -2.249 -22.733 1.00 63.78 178 GLY A N 1
ATOM 1356 C CA . GLY A 1 178 ? 4.136 -2.357 -23.178 1.00 63.78 178 GLY A CA 1
ATOM 1357 C C . GLY A 1 178 ? 5.118 -1.299 -22.653 1.00 63.78 178 GLY A C 1
ATOM 1358 O O . GLY A 1 178 ? 6.316 -1.443 -22.894 1.00 63.78 178 GLY A O 1
ATOM 1359 N N . LYS A 1 179 ? 4.655 -0.285 -21.903 1.00 64.62 179 LYS A N 1
ATOM 1360 C CA . LYS A 1 179 ? 5.503 0.746 -21.249 1.00 64.62 179 LYS A CA 1
ATOM 1361 C C . LYS A 1 179 ? 5.353 0.793 -19.722 1.00 64.62 179 LYS A C 1
ATOM 1363 O O . LYS A 1 179 ? 5.701 1.779 -19.081 1.00 64.62 179 LYS A O 1
ATOM 1368 N N . TYR A 1 180 ? 4.787 -0.264 -19.147 1.00 65.25 180 TYR A N 1
ATOM 1369 C CA . TYR A 1 180 ? 4.425 -0.318 -17.734 1.00 65.25 180 TYR A CA 1
ATOM 1370 C C . TYR A 1 180 ? 5.651 -0.382 -16.797 1.00 65.25 180 TYR A C 1
ATOM 1372 O O . TYR A 1 180 ? 5.652 0.266 -15.752 1.00 65.25 180 TYR A O 1
ATOM 1380 N N . SER A 1 181 ? 6.711 -1.105 -17.181 1.00 62.34 181 SER A N 1
ATOM 1381 C CA . SER A 1 181 ? 7.976 -1.191 -16.427 1.00 62.34 181 SER A CA 1
ATOM 1382 C C . SER A 1 181 ? 9.012 -0.201 -16.959 1.00 62.34 181 SER A C 1
ATOM 1384 O O . SER A 1 181 ? 9.052 0.047 -18.165 1.00 62.34 181 SER A O 1
ATOM 1386 N N . ALA A 1 182 ? 9.858 0.342 -16.080 1.00 61.28 182 ALA A N 1
ATOM 1387 C CA . ALA A 1 182 ? 11.105 0.993 -16.480 1.00 61.28 182 ALA A CA 1
ATOM 1388 C C . ALA A 1 182 ? 12.087 -0.050 -17.054 1.00 61.28 182 ALA A C 1
ATOM 1390 O O . ALA A 1 182 ? 12.025 -1.222 -16.676 1.00 61.28 182 ALA A O 1
ATOM 1391 N N . ASP A 1 183 ? 12.957 0.368 -17.978 1.00 61.03 183 ASP A N 1
ATOM 1392 C CA . ASP A 1 183 ? 13.916 -0.534 -18.632 1.00 61.03 183 ASP A CA 1
ATOM 1393 C C . ASP A 1 183 ? 15.147 -0.834 -17.740 1.00 61.03 183 ASP A C 1
ATOM 1395 O O . ASP A 1 183 ? 15.709 -1.920 -17.846 1.00 61.03 183 ASP A O 1
ATOM 1399 N N . ASP A 1 184 ? 15.509 0.066 -16.812 1.00 61.84 184 ASP A N 1
ATOM 1400 C CA . ASP A 1 184 ? 16.687 -0.084 -15.929 1.00 61.84 184 ASP A CA 1
ATOM 1401 C C . ASP A 1 184 ? 16.380 -0.757 -14.574 1.00 61.84 184 ASP A C 1
ATOM 1403 O O . ASP A 1 184 ? 17.258 -1.345 -13.944 1.00 61.84 184 ASP A O 1
ATOM 1407 N N . TYR A 1 185 ? 15.121 -0.717 -14.126 1.00 66.38 185 TYR A N 1
ATOM 1408 C CA . TYR A 1 185 ? 14.675 -1.299 -12.856 1.00 66.38 185 TYR A CA 1
ATOM 1409 C C . TYR A 1 185 ? 13.300 -1.951 -13.043 1.00 66.38 185 TYR A C 1
ATOM 1411 O O . TYR A 1 185 ? 12.432 -1.375 -13.698 1.00 66.38 185 TYR A O 1
ATOM 1419 N N . CYS A 1 186 ? 13.053 -3.112 -12.419 1.00 70.94 186 CYS A N 1
ATOM 1420 C CA . CYS A 1 186 ? 11.752 -3.803 -12.469 1.00 70.94 186 CYS A CA 1
ATOM 1421 C C . CYS A 1 186 ? 10.691 -3.154 -11.578 1.00 70.94 186 CYS A C 1
ATOM 1423 O O . CYS A 1 186 ? 10.134 -3.772 -10.670 1.00 70.94 186 CYS A O 1
ATOM 1425 N N . TRP A 1 187 ? 10.430 -1.880 -11.855 1.00 71.50 187 TRP A N 1
ATOM 1426 C CA . TRP A 1 187 ? 9.464 -1.028 -11.185 1.00 71.50 187 TRP A CA 1
ATOM 1427 C C . TRP A 1 187 ? 8.642 -0.231 -12.210 1.00 71.50 187 TRP A C 1
ATOM 1429 O O . TRP A 1 187 ? 8.988 -0.147 -13.389 1.00 71.50 187 TRP A O 1
ATOM 1439 N N . LEU A 1 188 ? 7.528 0.350 -11.756 1.00 66.12 188 LEU A N 1
ATOM 1440 C CA . LEU A 1 188 ? 6.638 1.186 -12.562 1.00 66.12 188 LEU A CA 1
ATOM 1441 C C . LEU A 1 188 ? 7.407 2.346 -13.225 1.00 66.12 188 LEU A C 1
ATOM 1443 O O . LEU A 1 188 ? 8.122 3.090 -12.551 1.00 66.12 188 LEU A O 1
ATOM 1447 N N . SER A 1 189 ? 7.237 2.524 -14.537 1.00 68.31 189 SER A N 1
ATOM 1448 C CA . SER A 1 189 ? 7.932 3.576 -15.292 1.00 68.31 189 SER A CA 1
ATOM 1449 C C . SER A 1 189 ? 7.526 4.984 -14.825 1.00 68.31 189 SER A C 1
ATOM 1451 O O . SER A 1 189 ? 6.361 5.381 -14.924 1.00 68.31 189 SER A O 1
ATOM 1453 N N . VAL A 1 190 ? 8.501 5.764 -14.342 1.00 63.59 190 VAL A N 1
ATOM 1454 C CA . VAL A 1 190 ? 8.309 7.159 -13.895 1.00 63.59 190 VAL A CA 1
ATOM 1455 C C . VAL A 1 190 ? 8.223 8.129 -15.081 1.00 63.59 190 VAL A C 1
ATOM 1457 O O . VAL A 1 190 ? 7.486 9.112 -15.033 1.00 63.59 190 VAL A O 1
ATOM 1460 N N . GLN A 1 191 ? 8.913 7.821 -16.182 1.00 57.78 191 GLN A N 1
ATOM 1461 C CA . GLN A 1 191 ? 9.126 8.731 -17.315 1.00 57.78 191 GLN A CA 1
ATOM 1462 C C . GLN A 1 191 ? 7.855 9.049 -18.125 1.00 57.78 191 GLN A C 1
ATOM 1464 O O . GLN A 1 191 ? 7.788 10.089 -18.769 1.00 57.78 191 GLN A O 1
ATOM 1469 N N . ASN A 1 192 ? 6.826 8.195 -18.080 1.00 63.25 192 ASN A N 1
ATOM 1470 C CA . ASN A 1 192 ? 5.621 8.342 -18.913 1.00 63.25 192 ASN A CA 1
ATOM 1471 C C . ASN A 1 192 ? 4.389 8.879 -18.155 1.00 63.25 192 ASN A C 1
ATOM 1473 O O . ASN A 1 192 ? 3.274 8.781 -18.660 1.00 63.25 192 ASN A O 1
ATOM 1477 N N . GLY A 1 193 ? 4.538 9.368 -16.917 1.00 69.00 193 GLY A N 1
ATOM 1478 C CA . GLY A 1 193 ? 3.403 9.826 -16.098 1.00 69.00 193 GLY A CA 1
ATOM 1479 C C . GLY A 1 193 ? 2.489 8.703 -15.577 1.00 69.00 193 GLY A C 1
ATOM 1480 O O . GLY A 1 193 ? 1.612 8.966 -14.759 1.00 69.00 193 GLY A O 1
ATOM 1481 N N . ILE A 1 194 ? 2.745 7.447 -15.965 1.00 72.12 194 ILE A N 1
ATOM 1482 C CA . ILE A 1 194 ? 2.065 6.231 -15.478 1.00 72.12 194 ILE A CA 1
ATOM 1483 C C . ILE A 1 194 ? 2.168 6.124 -13.949 1.00 72.12 194 ILE A C 1
ATOM 1485 O O . ILE A 1 194 ? 1.247 5.636 -13.296 1.00 72.12 194 ILE A O 1
ATOM 1489 N N . ILE A 1 195 ? 3.243 6.668 -13.366 1.00 77.50 195 ILE A N 1
ATOM 1490 C CA . ILE A 1 195 ? 3.444 6.765 -11.918 1.00 77.50 195 ILE A CA 1
ATOM 1491 C C . ILE A 1 195 ? 2.271 7.430 -11.182 1.00 77.50 195 ILE A C 1
ATOM 1493 O O . ILE A 1 195 ? 1.956 7.026 -10.065 1.00 77.50 195 ILE A O 1
ATOM 1497 N N . TRP A 1 196 ? 1.561 8.377 -11.806 1.00 82.00 196 TRP A N 1
ATOM 1498 C CA . TRP A 1 196 ? 0.382 9.016 -11.208 1.00 82.00 196 TRP A CA 1
ATOM 1499 C C . TRP A 1 196 ? -0.815 8.073 -11.073 1.00 82.00 196 TRP A C 1
ATOM 1501 O O . TRP A 1 196 ? -1.633 8.272 -10.176 1.00 82.00 196 TRP A O 1
ATOM 1511 N N . GLY A 1 197 ? -0.882 7.014 -11.888 1.00 78.19 197 GLY A N 1
ATOM 1512 C CA . GLY A 1 197 ? -1.856 5.932 -11.732 1.00 78.19 197 GLY A CA 1
ATOM 1513 C C . GLY A 1 197 ? -1.683 5.153 -10.424 1.00 78.19 197 GLY A C 1
ATOM 1514 O O . GLY A 1 197 ? -2.655 4.614 -9.910 1.00 78.19 197 GLY A O 1
ATOM 1515 N N . PHE A 1 198 ? -0.479 5.160 -9.844 1.00 79.88 198 PHE A N 1
ATOM 1516 C CA . PHE A 1 198 ? -0.201 4.604 -8.519 1.00 79.88 198 PHE A CA 1
ATOM 1517 C C . PHE A 1 198 ? -0.227 5.682 -7.428 1.00 79.88 198 PHE A C 1
ATOM 1519 O O . PHE A 1 198 ? -0.970 5.585 -6.452 1.00 79.88 198 PHE A O 1
ATOM 1526 N N . VAL A 1 199 ? 0.558 6.747 -7.605 1.00 86.25 199 VAL A N 1
ATOM 1527 C CA . VAL A 1 199 ? 0.772 7.787 -6.589 1.00 86.25 199 VAL A CA 1
ATOM 1528 C C . VAL A 1 199 ? -0.517 8.541 -6.263 1.00 86.25 199 VAL A C 1
ATOM 1530 O O . VAL A 1 199 ? -0.782 8.802 -5.091 1.00 86.25 199 VAL A O 1
ATOM 1533 N N . GLY A 1 200 ? -1.348 8.850 -7.263 1.00 88.31 200 GLY A N 1
ATOM 1534 C CA . GLY A 1 200 ? -2.619 9.549 -7.057 1.00 88.31 200 GLY A CA 1
ATOM 1535 C C . GLY A 1 200 ? -3.559 8.788 -6.112 1.00 88.31 200 GLY A C 1
ATOM 1536 O O . GLY A 1 200 ? -3.932 9.330 -5.066 1.00 88.31 200 GLY A O 1
ATOM 1537 N N . PRO A 1 201 ? -3.907 7.523 -6.418 1.00 88.38 201 PRO A N 1
ATOM 1538 C CA . PRO A 1 201 ? -4.711 6.696 -5.523 1.00 88.38 201 PRO A CA 1
ATOM 1539 C C . PRO A 1 201 ? -4.104 6.501 -4.131 1.00 88.38 201 PRO A C 1
ATOM 1541 O O . PRO A 1 201 ? -4.837 6.567 -3.145 1.00 88.38 201 PRO A O 1
ATOM 1544 N N . VAL A 1 202 ? -2.784 6.312 -4.022 1.00 89.56 202 VAL A N 1
ATOM 1545 C CA . VAL A 1 202 ? -2.107 6.170 -2.721 1.00 89.56 202 VAL A CA 1
ATOM 1546 C C . VAL A 1 202 ? -2.275 7.427 -1.869 1.00 89.56 202 VAL A C 1
ATOM 1548 O O . VAL A 1 202 ? -2.680 7.325 -0.712 1.00 89.56 202 VAL A O 1
ATOM 1551 N N . ILE A 1 203 ? -2.031 8.615 -2.431 1.00 91.38 203 ILE A N 1
ATOM 1552 C CA . ILE A 1 203 ? -2.208 9.890 -1.717 1.00 91.38 203 ILE A CA 1
ATOM 1553 C C . ILE A 1 203 ? -3.655 10.044 -1.244 1.00 91.38 203 ILE A C 1
ATOM 1555 O O . ILE A 1 203 ? -3.894 10.401 -0.089 1.00 91.38 203 ILE A O 1
ATOM 1559 N N . PHE A 1 204 ? -4.622 9.734 -2.110 1.00 91.94 204 PHE A N 1
ATOM 1560 C CA . PHE A 1 204 ? -6.037 9.794 -1.756 1.00 91.94 204 PHE A CA 1
ATOM 1561 C C . PHE A 1 204 ? -6.379 8.845 -0.598 1.00 91.94 204 PHE A C 1
ATOM 1563 O O . PHE A 1 204 ? -7.006 9.265 0.376 1.00 91.94 204 PHE A O 1
ATOM 1570 N N . ILE A 1 205 ? -5.922 7.590 -0.652 1.00 90.25 205 ILE A N 1
ATOM 1571 C CA . ILE A 1 205 ? -6.153 6.602 0.412 1.00 90.25 205 ILE A CA 1
ATOM 1572 C C . ILE A 1 205 ? -5.513 7.050 1.733 1.00 90.25 205 ILE A C 1
ATOM 1574 O O . ILE A 1 205 ? -6.157 6.971 2.780 1.00 90.25 205 ILE A O 1
ATOM 1578 N N . ILE A 1 206 ? -4.273 7.548 1.704 1.00 91.06 206 ILE A N 1
ATOM 1579 C CA . ILE A 1 206 ? -3.575 8.053 2.896 1.00 91.06 206 ILE A CA 1
ATOM 1580 C C . ILE A 1 206 ? -4.342 9.227 3.512 1.00 91.06 206 ILE A C 1
ATOM 1582 O O . ILE A 1 206 ? -4.568 9.242 4.722 1.00 91.06 206 ILE A O 1
ATOM 1586 N N . MET A 1 207 ? -4.796 10.179 2.693 1.00 92.56 207 MET A N 1
ATOM 1587 C CA . MET A 1 207 ? -5.593 11.317 3.155 1.00 92.56 207 MET A CA 1
ATOM 1588 C C . MET A 1 207 ? -6.869 10.852 3.870 1.00 92.56 207 MET A C 1
ATOM 1590 O O . MET A 1 207 ? -7.150 11.300 4.983 1.00 92.56 207 MET A O 1
ATOM 1594 N N . VAL A 1 208 ? -7.624 9.926 3.270 1.00 88.75 208 VAL A N 1
ATOM 1595 C CA . VAL A 1 208 ? -8.845 9.378 3.881 1.00 88.75 208 VAL A CA 1
ATOM 1596 C C . VAL A 1 208 ? -8.524 8.656 5.193 1.00 88.75 208 VAL A C 1
ATOM 1598 O O . VAL A 1 208 ? -9.205 8.883 6.192 1.00 88.75 208 VAL A O 1
ATOM 1601 N N . ASN A 1 209 ? -7.457 7.855 5.231 1.00 88.81 209 ASN A N 1
ATOM 1602 C CA . ASN A 1 209 ? -7.018 7.162 6.443 1.00 88.81 209 ASN A CA 1
ATOM 1603 C C . ASN A 1 209 ? -6.692 8.120 7.592 1.00 88.81 209 ASN A C 1
ATOM 1605 O O . ASN A 1 209 ? -7.141 7.903 8.717 1.00 88.81 209 ASN A O 1
ATOM 1609 N N . ILE A 1 210 ? -5.967 9.208 7.320 1.00 90.12 210 ILE A N 1
ATOM 1610 C CA . ILE A 1 210 ? -5.633 10.224 8.329 1.00 90.12 210 ILE A CA 1
ATOM 1611 C C . ILE A 1 210 ? -6.901 10.886 8.878 1.00 90.12 210 ILE A C 1
ATOM 1613 O O . ILE A 1 210 ? -7.027 11.070 10.093 1.00 90.12 210 ILE A O 1
ATOM 1617 N N . LEU A 1 211 ? -7.857 11.225 8.008 1.00 89.75 211 LEU A N 1
ATOM 1618 C CA . LEU A 1 211 ? -9.132 11.821 8.413 1.00 89.75 211 LEU A CA 1
ATOM 1619 C C . LEU A 1 211 ? -9.932 10.872 9.311 1.00 89.75 211 LEU A C 1
ATOM 1621 O O . LEU A 1 211 ? -10.393 11.283 10.379 1.00 89.75 211 LEU A O 1
ATOM 1625 N N . VAL A 1 212 ? -10.064 9.606 8.909 1.00 85.44 212 VAL A N 1
ATOM 1626 C CA . VAL A 1 212 ? -10.771 8.580 9.686 1.00 85.44 212 VAL A CA 1
ATOM 1627 C C . VAL A 1 212 ? -10.092 8.368 11.037 1.00 85.44 212 VAL A C 1
ATOM 1629 O O . VAL A 1 212 ? -10.758 8.449 12.069 1.00 85.44 212 VAL A O 1
ATOM 1632 N N . LEU A 1 213 ? -8.770 8.184 11.056 1.00 85.00 213 LEU A N 1
ATOM 1633 C CA . LEU A 1 213 ? -8.004 7.972 12.283 1.00 85.00 213 LEU A CA 1
ATOM 1634 C C . LEU A 1 213 ? -8.155 9.150 13.251 1.00 85.00 213 LEU A C 1
ATOM 1636 O O . LEU A 1 213 ? -8.428 8.953 14.432 1.00 85.00 213 LEU A O 1
ATOM 1640 N N . THR A 1 214 ? -8.051 10.380 12.747 1.00 87.12 214 THR A N 1
ATOM 1641 C CA . THR A 1 214 ? -8.192 11.593 13.562 1.00 87.12 214 THR A CA 1
ATOM 1642 C C . THR A 1 214 ? -9.589 11.688 14.170 1.00 87.12 214 THR A C 1
ATOM 1644 O O . THR A 1 214 ? -9.734 11.972 15.359 1.00 87.12 214 THR A O 1
ATOM 1647 N N . ARG A 1 215 ? -10.637 11.400 13.389 1.00 86.62 215 ARG A N 1
ATOM 1648 C CA . ARG A 1 215 ? -12.016 11.392 13.891 1.00 86.62 215 ARG A CA 1
ATOM 1649 C C . ARG A 1 215 ? -12.234 10.307 14.946 1.00 86.62 215 ARG A C 1
ATOM 1651 O O . ARG A 1 215 ? -12.822 10.610 15.982 1.00 86.62 215 ARG A O 1
ATOM 1658 N N . VAL A 1 216 ? -11.727 9.092 14.725 1.00 83.44 216 VAL A N 1
ATOM 1659 C CA . VAL A 1 216 ? -11.787 7.997 15.708 1.00 83.44 216 VAL A CA 1
ATOM 1660 C C . VAL A 1 216 ? -11.099 8.408 17.008 1.00 83.44 216 VAL A C 1
ATOM 1662 O O . VAL A 1 216 ? -11.717 8.320 18.065 1.00 83.44 216 VAL A O 1
ATOM 1665 N N . ILE A 1 217 ? -9.873 8.937 16.938 1.00 87.12 217 ILE A N 1
ATOM 1666 C CA . ILE A 1 217 ? -9.113 9.386 18.113 1.00 87.12 217 ILE A CA 1
ATOM 1667 C C . ILE A 1 217 ? -9.880 10.465 18.886 1.00 87.12 217 ILE A C 1
ATOM 1669 O O . ILE A 1 217 ? -10.024 10.351 20.103 1.00 87.12 217 ILE A O 1
ATOM 1673 N N . ILE A 1 218 ? -10.422 11.481 18.202 1.00 88.25 218 ILE A N 1
ATOM 1674 C CA . ILE A 1 218 ? -11.212 12.545 18.845 1.00 88.25 218 ILE A CA 1
ATOM 1675 C C . ILE A 1 218 ? -12.419 11.953 19.577 1.00 88.25 218 ILE A C 1
ATOM 1677 O O . ILE A 1 218 ? -12.656 12.295 20.737 1.00 88.25 218 ILE A O 1
ATOM 1681 N N . ILE A 1 219 ? -13.165 11.050 18.933 1.00 86.06 219 ILE A N 1
ATOM 1682 C CA . ILE A 1 219 ? -14.341 10.425 19.544 1.00 86.06 219 ILE A CA 1
ATOM 1683 C C . ILE A 1 219 ? -13.920 9.580 20.747 1.00 86.06 219 ILE A C 1
ATOM 1685 O O . ILE A 1 219 ? -14.472 9.769 21.828 1.00 86.06 219 ILE A O 1
ATOM 1689 N N . THR A 1 220 ? -12.901 8.728 20.617 1.00 84.75 220 THR A N 1
ATOM 1690 C CA . THR A 1 220 ? -12.402 7.891 21.717 1.00 84.75 220 THR A CA 1
ATOM 1691 C C . THR A 1 220 ? -11.934 8.726 22.909 1.00 84.75 220 THR A C 1
ATOM 1693 O O . THR A 1 220 ? -12.326 8.431 24.037 1.00 84.75 220 THR A O 1
ATOM 1696 N N . ILE A 1 221 ? -11.170 9.802 22.685 1.00 87.56 221 ILE A N 1
ATOM 1697 C CA . ILE A 1 221 ? -10.731 10.716 23.751 1.00 87.56 221 ILE A CA 1
ATOM 1698 C C . ILE A 1 221 ? -11.933 11.427 24.379 1.00 87.56 221 ILE A C 1
ATOM 1700 O O . ILE A 1 221 ? -12.019 11.520 25.603 1.00 87.56 221 ILE A O 1
ATOM 1704 N N . SER A 1 222 ? -12.886 11.902 23.573 1.00 87.06 222 SER A N 1
ATOM 1705 C CA . SER A 1 222 ? -14.081 12.583 24.081 1.00 87.06 222 SER A CA 1
ATOM 1706 C C . SER A 1 222 ? -14.948 11.659 24.943 1.00 87.06 222 SER A C 1
ATOM 1708 O O . SER A 1 222 ? -15.397 12.064 26.016 1.00 87.06 222 SER A O 1
ATOM 1710 N N . THR A 1 223 ? -15.109 10.399 24.537 1.00 83.88 223 THR A N 1
ATOM 1711 C CA . THR A 1 223 ? -15.841 9.370 25.279 1.00 83.88 223 THR A CA 1
ATOM 1712 C C . THR A 1 223 ? -15.091 8.970 26.547 1.00 83.88 223 THR A C 1
ATOM 1714 O O . THR A 1 223 ? -15.705 8.882 27.608 1.00 83.88 223 THR A O 1
ATOM 1717 N N . ALA A 1 224 ? -13.766 8.803 26.485 1.00 84.56 224 ALA A N 1
ATOM 1718 C CA . ALA A 1 224 ? -12.937 8.519 27.657 1.00 84.56 224 ALA A CA 1
ATOM 1719 C C . ALA A 1 224 ? -12.991 9.662 28.682 1.00 84.56 224 ALA A C 1
ATOM 1721 O O . ALA A 1 224 ? -13.166 9.403 29.871 1.00 84.56 224 ALA A O 1
ATOM 1722 N N . LYS A 1 225 ? -12.935 10.919 28.221 1.00 87.50 225 LYS A N 1
ATOM 1723 C CA . LYS A 1 225 ? -13.081 12.115 29.062 1.00 87.50 225 LYS A CA 1
ATOM 1724 C C . LYS A 1 225 ? -14.477 12.214 29.678 1.00 87.50 225 LYS A C 1
ATOM 1726 O O . LYS A 1 225 ? -14.601 12.513 30.858 1.00 87.50 225 LYS A O 1
ATOM 1731 N N . ARG A 1 226 ? -15.540 11.941 28.913 1.00 84.38 226 ARG A N 1
ATOM 1732 C CA . ARG A 1 226 ? -16.906 11.874 29.466 1.00 84.38 226 ARG A CA 1
ATOM 1733 C C . ARG A 1 226 ? -17.012 10.784 30.528 1.00 84.38 226 ARG A C 1
ATOM 1735 O O . ARG A 1 226 ? -17.572 11.035 31.586 1.00 84.38 226 ARG A O 1
ATOM 1742 N N . ARG A 1 227 ? -16.444 9.601 30.280 1.00 84.38 227 ARG A N 1
ATOM 1743 C CA . ARG A 1 227 ? -16.443 8.485 31.235 1.00 84.38 227 ARG A CA 1
ATOM 1744 C C . ARG A 1 227 ? -15.658 8.808 32.504 1.00 84.38 227 ARG A C 1
ATOM 1746 O O . ARG A 1 227 ? -16.144 8.495 33.583 1.00 84.38 227 ARG A O 1
ATOM 1753 N N . SER A 1 228 ? -14.494 9.451 32.402 1.00 85.06 228 SER A N 1
ATOM 1754 C CA . SER A 1 228 ? -13.726 9.865 33.581 1.00 85.06 228 SER A CA 1
ATOM 1755 C C . SER A 1 228 ? -14.446 10.944 34.388 1.00 85.06 228 SER A C 1
ATOM 1757 O O . SER A 1 228 ? -14.449 10.858 35.609 1.00 85.06 228 SER A O 1
ATOM 1759 N N . ILE A 1 229 ? -15.124 11.895 33.734 1.00 82.88 229 ILE A N 1
ATOM 1760 C CA . ILE A 1 229 ? -15.986 12.877 34.410 1.00 82.88 229 ILE A CA 1
ATOM 1761 C C . ILE A 1 229 ? -17.166 12.181 35.098 1.00 82.88 229 ILE A C 1
ATOM 1763 O O . ILE A 1 229 ? -17.413 12.458 36.261 1.00 82.88 229 ILE A O 1
ATOM 1767 N N . MET A 1 230 ? -17.855 11.245 34.435 1.00 77.44 230 MET A N 1
ATOM 1768 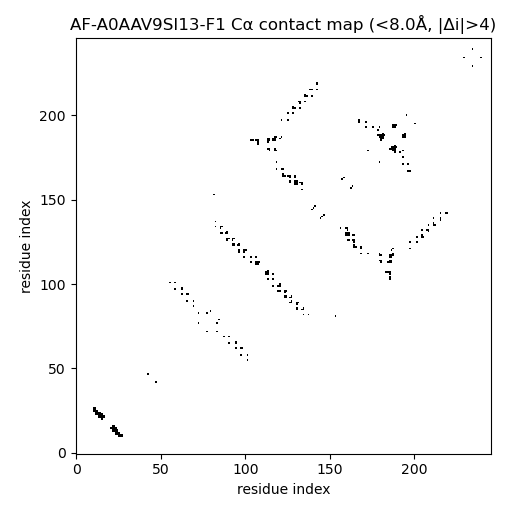C CA . MET A 1 230 ? -18.959 10.489 35.051 1.00 77.44 230 MET A CA 1
ATOM 1769 C C . MET A 1 230 ? -18.503 9.678 36.274 1.00 77.44 230 MET A C 1
ATOM 1771 O O . MET A 1 230 ? -19.217 9.627 37.268 1.00 77.44 230 MET A O 1
ATOM 1775 N N . LEU A 1 231 ? -17.308 9.079 36.227 1.00 79.12 231 LEU A N 1
ATOM 1776 C CA . LEU A 1 231 ? -16.721 8.370 37.370 1.00 79.12 231 LEU A CA 1
ATOM 1777 C C . LEU A 1 231 ? -16.283 9.326 38.491 1.00 79.12 231 LEU A C 1
ATOM 1779 O O . LEU A 1 231 ? -16.479 9.009 39.658 1.00 79.12 231 LEU A O 1
ATOM 1783 N N . ALA A 1 232 ? -15.717 10.489 38.152 1.00 77.50 232 ALA A N 1
ATOM 1784 C CA . ALA A 1 232 ? -15.285 11.501 39.121 1.00 77.50 232 ALA A CA 1
ATOM 1785 C C . ALA A 1 232 ? -16.461 12.218 39.796 1.00 77.50 232 ALA A C 1
ATOM 1787 O O . ALA A 1 232 ? -16.372 12.568 40.968 1.00 77.50 232 ALA A O 1
ATOM 1788 N N . LEU A 1 233 ? -17.562 12.410 39.065 1.00 77.44 233 LEU A N 1
ATOM 1789 C CA . LEU A 1 233 ? -18.818 12.921 39.607 1.00 77.44 233 LEU A CA 1
ATOM 1790 C C . LEU A 1 233 ? -19.526 11.896 40.493 1.00 77.44 233 LEU A C 1
ATOM 1792 O O . LEU A 1 233 ? -20.453 12.286 41.185 1.00 77.44 233 LEU A O 1
ATOM 1796 N N . GLY A 1 234 ? -19.087 10.627 40.487 1.00 62.69 234 GLY A N 1
ATOM 1797 C CA . GLY A 1 234 ? -19.430 9.638 41.501 1.00 62.69 234 GLY A CA 1
ATOM 1798 C C . GLY A 1 234 ? -20.899 9.660 41.897 1.00 62.69 234 GLY A C 1
ATOM 1799 O O . GLY A 1 234 ? -21.173 9.749 43.090 1.00 62.69 234 GLY A O 1
ATOM 1800 N N . MET A 1 235 ? -21.824 9.600 40.927 1.00 54.22 235 MET A N 1
ATOM 1801 C CA . MET A 1 235 ? -23.239 9.436 41.256 1.00 54.22 235 MET A CA 1
ATOM 1802 C C . MET A 1 235 ? -23.393 8.087 41.952 1.00 54.22 235 MET A C 1
ATOM 1804 O O . MET A 1 235 ? -23.479 7.027 41.327 1.00 54.22 235 MET A O 1
ATOM 1808 N N . SER A 1 236 ? -23.339 8.145 43.278 1.00 55.12 236 SER A N 1
ATOM 1809 C CA . SER A 1 236 ? -23.723 7.074 44.169 1.00 55.12 236 SER A CA 1
ATOM 1810 C C . SER A 1 236 ? -25.161 6.689 43.811 1.00 55.12 236 SER A C 1
ATOM 1812 O O . SER A 1 236 ? -25.974 7.584 43.561 1.00 55.12 236 SER A O 1
ATOM 1814 N N . PRO A 1 237 ? -25.523 5.395 43.833 1.00 57.00 237 PRO A N 1
ATOM 1815 C CA . PRO A 1 237 ? -26.909 4.944 43.664 1.00 57.00 237 PRO A CA 1
ATOM 1816 C C . PRO A 1 237 ? -27.925 5.703 44.547 1.00 57.00 237 PRO A C 1
ATOM 1818 O O . PRO A 1 237 ? -29.116 5.719 44.249 1.00 57.00 237 PRO A O 1
ATOM 1821 N N . ALA A 1 238 ? -27.454 6.362 45.614 1.00 55.69 238 ALA A N 1
ATOM 1822 C CA . ALA A 1 238 ? -28.240 7.222 46.490 1.00 55.69 238 ALA A CA 1
ATOM 1823 C C . ALA A 1 238 ? -28.791 8.502 45.821 1.00 55.69 238 ALA A C 1
ATOM 1825 O O . ALA A 1 238 ? -29.904 8.905 46.151 1.00 55.69 238 ALA A O 1
ATOM 1826 N N . GLU A 1 239 ? -28.082 9.129 44.873 1.00 58.03 239 GLU A N 1
ATOM 1827 C CA . GLU A 1 239 ? -28.595 10.328 44.177 1.00 58.03 239 GLU A CA 1
ATOM 1828 C C . GLU A 1 239 ? -29.674 9.978 43.146 1.00 58.03 239 GLU A C 1
ATOM 1830 O O . GLU A 1 239 ? -30.644 10.719 43.005 1.00 58.03 239 GLU A O 1
ATOM 1835 N N . GLN A 1 240 ? -29.583 8.808 42.501 1.00 56.34 240 GLN A N 1
ATOM 1836 C CA . GLN A 1 240 ? -30.660 8.304 41.637 1.00 56.34 240 GLN A CA 1
ATOM 1837 C C . GLN A 1 240 ? -31.932 7.978 42.430 1.00 56.34 240 GLN A C 1
ATOM 1839 O O . GLN A 1 240 ? -33.030 8.215 41.935 1.00 56.34 240 GLN A O 1
ATOM 1844 N N . ALA A 1 241 ? -31.802 7.483 43.666 1.00 55.75 241 ALA A N 1
ATOM 1845 C CA . ALA A 1 241 ? -32.953 7.289 44.543 1.00 55.75 241 ALA A CA 1
ATOM 1846 C C . ALA A 1 241 ? -33.574 8.629 44.978 1.00 55.75 241 ALA A C 1
ATOM 1848 O O . ALA A 1 241 ? -34.793 8.730 45.062 1.00 55.75 241 ALA A O 1
ATOM 1849 N N . TYR A 1 242 ? -32.765 9.667 45.210 1.00 55.50 242 TYR A N 1
ATOM 1850 C CA . TYR A 1 242 ? -33.262 10.980 45.632 1.00 55.50 242 TYR A CA 1
ATOM 1851 C C . TYR A 1 242 ? -33.967 11.748 44.498 1.00 55.50 242 TYR A C 1
ATOM 1853 O O . TYR A 1 242 ? -34.999 12.369 44.738 1.00 55.50 242 TYR A O 1
ATOM 1861 N N . GLU A 1 243 ? -33.476 11.652 43.258 1.00 55.22 243 GLU A N 1
ATOM 1862 C CA . GLU A 1 243 ? -34.137 12.221 42.067 1.00 55.22 243 GLU A CA 1
ATOM 1863 C C . GLU A 1 243 ? -35.392 11.443 41.637 1.00 55.22 243 GLU A C 1
ATOM 1865 O O . GLU A 1 243 ? -36.286 12.031 41.046 1.00 55.22 243 GLU A O 1
ATOM 1870 N N . GLN A 1 244 ? -35.520 10.149 41.962 1.00 51.38 244 GLN A N 1
ATOM 1871 C CA . GLN A 1 244 ? -36.778 9.414 41.743 1.00 51.38 244 GLN A CA 1
ATOM 1872 C C . GLN A 1 244 ? -37.853 9.676 42.810 1.00 51.38 244 GLN A C 1
ATOM 1874 O O . GLN A 1 244 ? -39.009 9.310 42.603 1.00 51.38 244 GLN A O 1
ATOM 1879 N N . ILE A 1 245 ? -37.482 10.257 43.955 1.00 59.06 245 ILE A N 1
ATOM 1880 C CA . ILE A 1 245 ? -38.404 10.570 45.061 1.00 59.06 245 ILE A CA 1
ATOM 1881 C C . ILE A 1 245 ? -38.907 12.026 44.985 1.00 59.06 245 ILE A C 1
ATOM 1883 O O . ILE A 1 245 ? -39.872 12.372 45.670 1.00 59.06 245 ILE A O 1
ATOM 1887 N N . ARG A 1 246 ? -38.294 12.872 44.150 1.00 52.28 246 ARG A N 1
ATOM 1888 C CA . ARG A 1 246 ? -38.721 14.256 43.909 1.00 52.28 246 ARG A CA 1
ATOM 1889 C C . ARG A 1 246 ? -39.666 14.363 42.717 1.00 52.28 246 ARG A C 1
ATOM 1891 O O . ARG A 1 246 ? -40.591 15.198 42.818 1.00 52.28 246 ARG A O 1
#

InterPro domains:
  IPR000203 GPS motif [PF01825] (1-35)
  IPR000203 GPS motif [SM00303] (1-41)
  IPR000832 GPCR, family 2, secretin-like [PF00002] (51-226)
  IPR000832 GPCR, family 2, secretin-like [PR00249] (53-77)
  IPR000832 GPCR, family 2, secretin-like [PR00249] (85-109)
  IPR000832 GPCR, family 2, secretin-like [PR00249] (116-139)
  IPR000832 GPCR, family 2, secretin-like [PR00249] (154-179)
  IPR000832 GPCR, family 2, secretin-like [PR00249] (196-221)
  IPR017981 GPCR, family 2-like, 7TM [PS50261] (51-222)
  IPR046338 GAIN domain superfamily [G3DSA:2.60.220.50] (1-42)
  IPR057244 GAIN, subdomain B [PS50221] (1-42)

Secondary structure (DSSP, 8-state):
-----PPP-TTEEEEEE-SS-EEEEESS--TTSSTT--S-----HHHHHHHHHHHHHHHHHHHHHHHHHHHHHHHT-----HHHHHHHHHHHHHHHHHHHHHHGGGGTT-HHHHHHHHHHHHHHHHHHHHHHHHHHHHHHHHHHS----HHHHHHHHHIIIIIHHHHHHHHHHHHSTT-SB-SSSSSB-STTSTHHHHHHHHHHHHHHHHHHHHHHHHHHHHHHHHHHHHHHTT--HHHHHHHHH-

Radius of gyration: 28.79 Å; Cα contacts (8 Å, |Δi|>4): 182; chains: 1; bounding box: 78×63×86 Å

pLDDT: mean 78.24, std 14.84, range [36.12, 96.12]

Mean predicted aligned error: 14.28 Å

Foldseek 3Di:
DDDDPDDDCPQKDFPDDDPPDTDIDGPDDDVVVVVPPPPDPPDDPVRVVVVLVCLCVVLVVVLVVLVVVLVCLVVVPPDDDLLSVLSNQLSVLSNQLSVLVNCQVVQLVDPVSLQVSQLSNLLSVLLNLQSLLLNLVVLLCVLPPDDDDPPVVSVVSCCSNRVVSVVLSVVLCVVDPPQQADNVGSHGDPVPVSVCSRVVSSVVSVVSSVVSVVVSVVSVVVVVVVVVVVVVVPPDVVVVVVVVVD

Sequence (246 aa):
HSQTSSWSSDGCSVIFVGSGVTSCLCNHTTNFAVLMNYFESKWSPEEELILTKLTFIGCGASLCALVVTLMLFTVLDIPKSDRTSIHKNLFVALICAQVILLCSGSAIHSKVACTLVAALLHLFFMAAFSWMLVEGLLLWSKVVAVNLSEDHHMKYYYLIGWGLPVLIVTITLASAPGKYSADDYCWLSVQNGIIWGFVGPVIFIIMVNILVLTRVIIITISTAKRRSIMLALGMSPAEQAYEQIR

Nearest PDB structures (foldseek):
  7sf7-assembly1_A  TM=8.603E-01  e=1.271E-10  Homo sapiens
  7ept-assembly1_R  TM=8.364E-01  e=2.680E-10  Homo sapiens
  7x10-assembly1_R  TM=8.565E-01  e=2.680E-10  Mus musculus
  7vvm-assembly1_R  TM=8.285E-01  e=3.812E-07  Homo sapiens
  9jr3-assembly1_R  TM=7.849E-01  e=3.451E-07  Homo sapiens

Organism: NCBI:txid28760